Protein AF-A0A7S3RF45-F1 (afdb_monomer)

InterPro domains:
  IPR011990 Tetratricopeptide-like helical domain superfamily [G3DSA:1.25.40.10] (1-111)
  IPR011990 Tetratricopeptide-like helical domain superfamily [SSF48452] (2-95)
  IPR019734 Tetratricopeptide repeat [SM00028] (1-31)
  IPR019734 Tetratricopeptide repeat [SM00028] (32-65)
  IPR019734 Tetratricopeptide repeat [SM00028] (66-99)

Structure (mmCIF, N/CA/C/O backbone):
data_AF-A0A7S3RF45-F1
#
_entry.id   AF-A0A7S3RF45-F1
#
loop_
_atom_site.group_PDB
_atom_site.id
_atom_site.type_symbol
_atom_site.label_atom_id
_atom_site.label_alt_id
_atom_site.label_comp_id
_atom_site.label_asym_id
_atom_site.label_entity_id
_atom_site.label_seq_id
_atom_site.pdbx_PDB_ins_code
_atom_site.Cartn_x
_atom_site.Cartn_y
_atom_site.Cartn_z
_atom_site.occupancy
_atom_site.B_iso_or_equiv
_atom_site.auth_seq_id
_atom_site.auth_comp_id
_atom_site.auth_asym_id
_atom_site.auth_atom_id
_atom_site.pdbx_PDB_model_num
ATOM 1 N N . ALA A 1 1 ? 9.885 -1.985 -15.161 1.00 78.75 1 ALA A N 1
ATOM 2 C CA . ALA A 1 1 ? 8.463 -1.812 -14.779 1.00 78.75 1 ALA A CA 1
ATOM 3 C C . ALA A 1 1 ? 8.289 -0.824 -13.617 1.00 78.75 1 ALA A C 1
ATOM 5 O O . ALA A 1 1 ? 7.647 0.201 -13.808 1.00 78.75 1 ALA A O 1
ATOM 6 N N . ARG A 1 2 ? 8.936 -1.045 -12.461 1.00 84.75 2 ARG A N 1
ATOM 7 C CA . ARG A 1 2 ? 8.870 -0.148 -11.287 1.00 84.75 2 ARG A CA 1
ATOM 8 C C . ARG A 1 2 ? 9.179 1.330 -11.582 1.00 84.75 2 ARG A C 1
ATOM 10 O O . ARG A 1 2 ? 8.375 2.188 -11.243 1.00 84.75 2 ARG A O 1
ATOM 17 N N . ALA A 1 3 ? 10.322 1.629 -12.207 1.00 87.62 3 ALA A N 1
ATOM 18 C CA . ALA A 1 3 ? 10.747 3.012 -12.466 1.00 87.62 3 ALA A CA 1
ATOM 19 C C . ALA A 1 3 ? 9.774 3.773 -13.386 1.00 87.62 3 ALA A C 1
ATOM 21 O O . ALA A 1 3 ? 9.484 4.941 -13.146 1.00 87.62 3 ALA A O 1
ATOM 22 N N . LEU A 1 4 ? 9.213 3.087 -14.390 1.00 88.38 4 LEU A N 1
ATOM 23 C CA . LEU A 1 4 ? 8.164 3.634 -15.256 1.00 88.38 4 LEU A CA 1
ATOM 24 C C . LEU A 1 4 ? 6.892 3.937 -14.459 1.00 88.38 4 LEU A C 1
ATOM 26 O O . LEU A 1 4 ? 6.336 5.021 -14.600 1.00 88.38 4 LEU A O 1
ATOM 30 N N . GLY A 1 5 ? 6.489 3.035 -13.557 1.00 89.75 5 GLY A N 1
ATOM 31 C CA . GLY A 1 5 ? 5.374 3.277 -12.639 1.00 89.75 5 GLY A CA 1
ATOM 32 C C . GLY A 1 5 ? 5.607 4.487 -11.733 1.00 89.75 5 GLY A C 1
ATOM 33 O O . GLY A 1 5 ? 4.699 5.288 -11.532 1.00 89.75 5 GLY A O 1
ATOM 34 N N . SER A 1 6 ? 6.829 4.681 -11.230 1.00 90.56 6 SER A N 1
ATOM 35 C CA . SER A 1 6 ? 7.176 5.861 -10.425 1.00 90.56 6 SER A CA 1
ATOM 36 C C . SER A 1 6 ? 7.177 7.149 -11.243 1.00 90.56 6 SER A C 1
ATOM 38 O O . SER A 1 6 ? 6.662 8.157 -10.769 1.00 90.56 6 SER A O 1
ATOM 40 N N . LYS A 1 7 ? 7.669 7.113 -12.487 1.00 93.12 7 LYS A N 1
ATOM 41 C CA . LYS A 1 7 ? 7.621 8.258 -13.405 1.00 93.12 7 LYS A CA 1
ATOM 42 C C . LYS A 1 7 ? 6.178 8.655 -13.734 1.00 93.12 7 LYS A C 1
ATOM 44 O O . LYS A 1 7 ? 5.835 9.824 -13.599 1.00 93.12 7 LYS A O 1
ATOM 49 N N . ALA A 1 8 ? 5.335 7.686 -14.092 1.00 90.44 8 ALA A N 1
ATOM 50 C CA . ALA A 1 8 ? 3.915 7.910 -14.364 1.00 90.44 8 ALA A CA 1
ATOM 51 C C . ALA A 1 8 ? 3.169 8.428 -13.120 1.00 90.44 8 ALA A C 1
ATOM 53 O O . ALA A 1 8 ? 2.363 9.349 -13.216 1.00 90.44 8 ALA A O 1
ATOM 54 N N . PHE A 1 9 ? 3.496 7.907 -11.931 1.00 90.69 9 PHE A N 1
ATOM 55 C CA . PHE A 1 9 ? 2.914 8.374 -10.671 1.00 90.69 9 PHE A CA 1
ATOM 56 C C . PHE A 1 9 ? 3.256 9.843 -10.388 1.00 90.69 9 PHE A C 1
ATOM 58 O O . PHE A 1 9 ? 2.370 10.616 -10.029 1.00 90.69 9 PHE A O 1
ATOM 65 N N . SER A 1 10 ? 4.516 10.242 -10.585 1.00 90.75 10 SER A N 1
ATOM 66 C CA . SER A 1 10 ? 4.938 11.642 -10.439 1.00 90.75 10 SER A CA 1
ATOM 67 C C . SER A 1 10 ? 4.350 12.555 -11.519 1.00 90.75 10 SER A C 1
ATOM 69 O O . SER A 1 10 ? 4.123 13.730 -11.256 1.00 90.75 10 SER A O 1
ATOM 71 N N . ALA A 1 11 ? 4.062 12.019 -12.708 1.00 91.81 11 ALA A N 1
ATOM 72 C CA . ALA A 1 11 ? 3.392 12.735 -13.793 1.00 91.81 11 ALA A CA 1
ATOM 73 C C . ALA A 1 11 ? 1.866 12.870 -13.597 1.00 91.81 11 ALA A C 1
ATOM 75 O O . ALA A 1 11 ? 1.191 13.437 -14.450 1.00 91.81 11 ALA A O 1
ATOM 76 N N . GLY A 1 12 ? 1.299 12.327 -12.511 1.00 90.88 12 GLY A N 1
ATOM 77 C CA . GLY A 1 12 ? -0.150 12.318 -12.271 1.00 90.88 12 GLY A CA 1
ATOM 78 C C . GLY A 1 12 ? -0.925 11.305 -13.124 1.00 90.88 12 GLY A C 1
ATOM 79 O O . GLY A 1 12 ? -2.146 11.204 -13.015 1.00 90.88 12 GLY A O 1
ATOM 80 N N . GLN A 1 13 ? -0.231 10.506 -13.937 1.00 93.25 13 GLN A N 1
ATOM 81 C CA . GLN A 1 13 ? -0.799 9.440 -14.762 1.00 93.25 13 GLN A CA 1
ATOM 82 C C . GLN A 1 13 ? -1.015 8.185 -13.910 1.00 93.25 13 GLN A C 1
ATOM 84 O O . GLN A 1 13 ? -0.319 7.174 -14.029 1.00 93.25 13 GLN A O 1
ATOM 89 N N . PHE A 1 14 ? -1.968 8.256 -12.980 1.00 91.00 14 PHE A N 1
ATOM 90 C CA . PHE A 1 14 ? -2.158 7.204 -11.980 1.00 91.00 14 PHE A CA 1
ATOM 91 C C . PHE A 1 14 ? -2.639 5.875 -12.581 1.00 91.00 14 PHE A C 1
ATOM 93 O O . PHE A 1 14 ? -2.281 4.815 -12.064 1.00 91.00 14 PHE A O 1
ATOM 100 N N . VAL A 1 15 ? -3.406 5.916 -13.676 1.00 91.44 15 VAL A N 1
ATOM 101 C CA . VAL A 1 15 ? -3.893 4.713 -14.374 1.00 91.44 15 VAL A CA 1
ATOM 102 C C . VAL A 1 15 ? -2.724 3.949 -14.998 1.00 91.44 15 VAL A C 1
ATOM 104 O O . VAL A 1 15 ? -2.550 2.764 -14.711 1.00 91.44 15 VAL A O 1
ATOM 107 N N . ASP A 1 16 ? -1.863 4.638 -15.747 1.00 91.56 16 ASP A N 1
ATOM 108 C CA . ASP A 1 16 ? -0.661 4.042 -16.347 1.00 91.56 16 ASP A CA 1
ATOM 109 C C . ASP A 1 16 ? 0.322 3.562 -15.275 1.00 91.56 16 ASP A C 1
ATOM 111 O O . ASP A 1 16 ? 0.910 2.482 -15.384 1.00 91.56 16 ASP A O 1
ATOM 115 N N . ALA A 1 17 ? 0.445 4.315 -14.176 1.00 92.31 17 ALA A N 1
ATOM 116 C CA . ALA A 1 17 ? 1.233 3.895 -13.025 1.00 92.31 17 ALA A CA 1
ATOM 117 C C . ALA A 1 17 ? 0.733 2.561 -12.450 1.00 92.31 17 ALA A C 1
ATOM 119 O O . ALA A 1 17 ? 1.555 1.693 -12.155 1.00 92.31 17 ALA A O 1
ATOM 120 N N . CYS A 1 18 ? -0.586 2.362 -12.329 1.00 92.69 18 CYS A N 1
ATOM 121 C CA . CYS A 1 18 ? -1.149 1.086 -11.881 1.00 92.69 18 CYS A CA 1
ATOM 122 C C . CYS A 1 18 ? -0.746 -0.058 -12.814 1.00 92.69 18 CYS A C 1
ATOM 124 O O . CYS A 1 18 ? -0.244 -1.065 -12.324 1.00 92.69 18 CYS A O 1
ATOM 126 N N . ILE A 1 19 ? -0.873 0.118 -14.132 1.00 92.50 19 ILE A N 1
ATOM 127 C CA . ILE A 1 19 ? -0.516 -0.911 -15.125 1.00 92.50 19 ILE A CA 1
ATOM 128 C C . ILE A 1 19 ? 0.970 -1.281 -15.007 1.00 92.50 19 ILE A C 1
ATOM 130 O O . ILE A 1 19 ? 1.345 -2.457 -14.970 1.00 92.50 19 ILE A O 1
ATOM 134 N N . HIS A 1 20 ? 1.846 -0.281 -14.903 1.00 93.19 20 HIS A N 1
ATOM 135 C CA . HIS A 1 20 ? 3.280 -0.514 -14.754 1.00 93.19 20 HIS A CA 1
ATOM 136 C C . HIS A 1 20 ? 3.645 -1.186 -13.426 1.00 93.19 20 HIS A C 1
ATOM 138 O O . HIS A 1 20 ? 4.543 -2.033 -13.407 1.00 93.19 20 HIS A O 1
ATOM 144 N N . TYR A 1 21 ? 2.970 -0.835 -12.329 1.00 92.88 21 TYR A N 1
ATOM 145 C CA . TYR A 1 21 ? 3.181 -1.482 -11.037 1.00 92.88 21 TYR A CA 1
ATOM 146 C C . TYR A 1 21 ? 2.598 -2.895 -10.984 1.00 92.88 21 TYR A C 1
ATOM 148 O O . TYR A 1 21 ? 3.239 -3.764 -10.404 1.00 92.88 21 TYR A O 1
ATOM 156 N N . GLU A 1 22 ? 1.460 -3.166 -11.619 1.00 91.94 22 GLU A N 1
ATOM 157 C CA . GLU A 1 22 ? 0.902 -4.520 -11.752 1.00 91.94 22 GLU A CA 1
ATOM 158 C C . GLU A 1 22 ? 1.862 -5.425 -12.516 1.00 91.94 22 GLU A C 1
ATOM 160 O O . GLU A 1 22 ? 2.196 -6.511 -12.044 1.00 91.94 22 GLU A O 1
ATOM 165 N N . ARG A 1 23 ? 2.422 -4.933 -13.628 1.00 93.00 23 ARG A N 1
ATOM 166 C CA . ARG A 1 23 ? 3.476 -5.654 -14.347 1.00 93.00 23 ARG A CA 1
ATOM 167 C C . ARG A 1 23 ? 4.723 -5.859 -13.485 1.00 93.00 23 ARG A C 1
ATOM 169 O O . ARG A 1 23 ? 5.353 -6.902 -13.584 1.00 93.00 23 ARG A O 1
ATOM 176 N N . ALA A 1 24 ? 5.090 -4.894 -12.640 1.00 91.12 24 ALA A N 1
ATOM 177 C CA . ALA A 1 24 ? 6.205 -5.062 -11.705 1.00 91.12 24 ALA A CA 1
ATOM 178 C C . ALA A 1 24 ? 5.914 -6.137 -10.645 1.00 91.12 24 ALA A C 1
ATOM 180 O O . ALA A 1 24 ? 6.789 -6.944 -10.364 1.00 91.12 24 ALA A O 1
ATOM 181 N N . CYS A 1 25 ? 4.692 -6.187 -10.107 1.00 91.44 25 CYS A N 1
ATOM 182 C CA . CYS A 1 25 ? 4.275 -7.221 -9.154 1.00 91.44 25 CYS A CA 1
ATOM 183 C C . CYS A 1 25 ? 4.221 -8.610 -9.806 1.00 91.44 25 CYS A C 1
ATOM 185 O O . CYS A 1 25 ? 4.547 -9.594 -9.158 1.00 91.44 25 CYS A O 1
ATOM 187 N N . ALA A 1 26 ? 3.845 -8.698 -11.086 1.00 90.56 26 ALA A N 1
ATOM 188 C CA . ALA A 1 26 ? 3.847 -9.959 -11.826 1.00 90.56 26 ALA A CA 1
ATOM 189 C C . ALA A 1 26 ? 5.267 -10.485 -12.102 1.00 90.56 26 ALA A C 1
ATOM 191 O O . ALA A 1 26 ? 5.476 -11.692 -12.136 1.00 90.56 26 ALA A O 1
ATOM 192 N N . LEU A 1 27 ? 6.236 -9.586 -12.305 1.00 91.44 27 LEU A N 1
ATOM 193 C CA . LEU A 1 27 ? 7.643 -9.952 -12.500 1.00 91.44 27 LEU A CA 1
ATOM 194 C C . LEU A 1 27 ? 8.340 -10.300 -11.179 1.00 91.44 27 LEU A C 1
ATOM 196 O O . LEU A 1 27 ? 9.168 -11.202 -11.144 1.00 91.44 27 LEU A O 1
ATOM 200 N N . GLU A 1 28 ? 8.015 -9.578 -10.107 1.00 89.88 28 GLU A N 1
ATOM 201 C CA . GLU A 1 28 ? 8.626 -9.731 -8.785 1.00 89.88 28 GLU A CA 1
ATOM 202 C C . GLU A 1 28 ? 7.526 -9.832 -7.709 1.00 89.88 28 GLU A C 1
ATOM 204 O O . GLU A 1 28 ? 7.234 -8.846 -7.019 1.00 89.88 28 GLU A O 1
ATOM 209 N N . PRO A 1 29 ? 6.894 -11.011 -7.550 1.00 87.88 29 PRO A N 1
ATOM 210 C CA . PRO A 1 29 ? 5.767 -11.200 -6.632 1.00 87.88 29 PRO A CA 1
ATOM 211 C C . PRO A 1 29 ? 6.161 -11.161 -5.149 1.00 87.88 29 PRO A C 1
ATOM 213 O O . PRO A 1 29 ? 5.301 -10.997 -4.290 1.00 87.88 29 PRO A O 1
ATOM 216 N N . GLU A 1 30 ? 7.448 -11.264 -4.825 1.00 88.88 30 GLU A N 1
ATOM 217 C CA . GLU A 1 30 ? 7.942 -11.181 -3.443 1.00 88.88 30 GLU A CA 1
ATOM 218 C C . GLU A 1 30 ? 8.305 -9.746 -3.026 1.00 88.88 30 GLU A C 1
ATOM 220 O O . GLU A 1 30 ? 8.494 -9.440 -1.846 1.00 88.88 30 GLU A O 1
ATOM 225 N N . ALA A 1 31 ? 8.367 -8.817 -3.984 1.00 90.94 31 ALA A N 1
ATOM 226 C CA . ALA A 1 31 ? 8.779 -7.446 -3.732 1.00 90.94 31 ALA A CA 1
ATOM 227 C C . ALA A 1 31 ? 7.630 -6.613 -3.137 1.00 90.94 31 ALA A C 1
ATOM 229 O O . ALA A 1 31 ? 6.907 -5.893 -3.834 1.00 90.94 31 ALA A O 1
ATOM 230 N N . HIS A 1 32 ? 7.515 -6.624 -1.805 1.00 90.19 32 HIS A N 1
ATOM 231 C CA . HIS A 1 32 ? 6.512 -5.860 -1.045 1.00 90.19 32 HIS A CA 1
ATOM 232 C C . HIS A 1 32 ? 6.461 -4.357 -1.400 1.00 90.19 32 HIS A C 1
ATOM 234 O O . HIS A 1 32 ? 5.410 -3.716 -1.299 1.00 90.19 32 HIS A O 1
ATOM 240 N N . LEU A 1 33 ? 7.579 -3.769 -1.847 1.00 91.62 33 LEU A N 1
ATOM 241 C CA . LEU A 1 33 ? 7.644 -2.366 -2.264 1.00 91.62 33 LEU A CA 1
ATOM 242 C C . LEU A 1 33 ? 6.761 -2.070 -3.485 1.00 91.62 33 LEU A C 1
ATOM 244 O O . LEU A 1 33 ? 6.214 -0.967 -3.575 1.00 91.62 33 LEU A O 1
ATOM 248 N N . HIS A 1 34 ? 6.620 -3.016 -4.418 1.00 91.62 34 HIS A N 1
ATOM 249 C CA . HIS A 1 34 ? 5.790 -2.825 -5.611 1.00 91.62 34 HIS A CA 1
ATOM 250 C C . HIS A 1 34 ? 4.311 -2.822 -5.242 1.00 91.62 34 HIS A C 1
ATOM 252 O O . HIS A 1 34 ? 3.592 -1.924 -5.670 1.00 91.62 34 HIS A O 1
ATOM 258 N N . PHE A 1 35 ? 3.889 -3.723 -4.351 1.00 93.81 35 PHE A N 1
ATOM 259 C CA . PHE A 1 35 ? 2.528 -3.754 -3.809 1.00 93.81 35 PHE A CA 1
ATOM 260 C C . PHE A 1 35 ? 2.169 -2.474 -3.045 1.00 93.81 35 PHE A C 1
ATOM 262 O O . PHE A 1 35 ? 1.088 -1.919 -3.236 1.00 93.81 35 PHE A O 1
ATOM 269 N N . SER A 1 36 ? 3.096 -1.935 -2.245 1.00 93.81 36 SER A N 1
ATOM 270 C CA . SER A 1 36 ? 2.903 -0.640 -1.572 1.00 93.81 36 SER A CA 1
ATOM 271 C C . SER A 1 36 ? 2.709 0.513 -2.566 1.00 93.81 36 SER A C 1
ATOM 273 O O . SER A 1 36 ? 1.857 1.382 -2.364 1.00 93.81 36 SER A O 1
ATOM 275 N N . ASN A 1 37 ? 3.499 0.546 -3.640 1.00 93.00 37 ASN A N 1
ATOM 276 C CA . ASN A 1 37 ? 3.389 1.589 -4.661 1.00 93.00 37 ASN A CA 1
ATOM 277 C C . ASN A 1 37 ? 2.126 1.423 -5.517 1.00 93.00 37 ASN A C 1
ATOM 279 O O . ASN A 1 37 ? 1.470 2.415 -5.836 1.00 93.00 37 ASN A O 1
ATOM 283 N N . LEU A 1 38 ? 1.741 0.181 -5.813 1.00 94.06 38 LEU A N 1
ATOM 284 C CA . LEU A 1 38 ? 0.491 -0.152 -6.484 1.00 94.06 38 LEU A CA 1
ATOM 285 C C . LEU A 1 38 ? -0.717 0.301 -5.658 1.00 94.06 38 LEU A C 1
ATOM 287 O O . LEU A 1 38 ? -1.612 0.949 -6.195 1.00 94.06 38 LEU A O 1
ATOM 291 N N . ALA A 1 39 ? -0.723 0.035 -4.349 1.00 94.56 39 ALA A N 1
ATOM 292 C CA . ALA A 1 39 ? -1.771 0.509 -3.448 1.00 94.56 39 ALA A CA 1
ATOM 293 C C . ALA A 1 39 ? -1.880 2.043 -3.466 1.00 94.56 39 ALA A C 1
ATOM 295 O O . ALA A 1 39 ? -2.979 2.586 -3.566 1.00 94.56 39 ALA A O 1
ATOM 296 N N . ALA A 1 40 ? -0.748 2.755 -3.448 1.00 93.50 40 ALA A N 1
ATOM 297 C CA . ALA A 1 40 ? -0.730 4.215 -3.543 1.00 93.50 40 ALA A CA 1
ATOM 298 C C . ALA A 1 40 ? -1.300 4.731 -4.877 1.00 93.50 40 ALA A C 1
ATOM 300 O O . ALA A 1 40 ? -2.098 5.669 -4.880 1.00 93.50 40 ALA A O 1
ATOM 301 N N . ALA A 1 41 ? -0.920 4.116 -6.001 1.00 93.69 41 ALA A N 1
ATOM 302 C CA . ALA A 1 41 ? -1.435 4.470 -7.324 1.00 93.69 41 ALA A CA 1
ATOM 303 C C . ALA A 1 41 ? -2.945 4.202 -7.434 1.00 93.69 41 ALA A C 1
ATOM 305 O O . ALA A 1 41 ? -3.696 5.068 -7.884 1.00 93.69 41 ALA A O 1
ATOM 306 N N . ARG A 1 42 ? -3.411 3.052 -6.932 1.00 93.88 42 ARG A N 1
ATOM 307 C CA . ARG A 1 42 ? -4.832 2.675 -6.919 1.00 93.88 42 ARG A CA 1
ATOM 308 C C . ARG A 1 42 ? -5.673 3.604 -6.044 1.00 93.88 42 ARG A C 1
ATOM 310 O O . ARG A 1 42 ? -6.772 3.970 -6.457 1.00 93.88 42 ARG A O 1
ATOM 317 N N . LEU A 1 43 ? -5.145 4.055 -4.901 1.00 92.88 43 LEU A N 1
ATOM 318 C CA . LEU A 1 43 ? -5.795 5.076 -4.068 1.00 92.88 43 LEU A CA 1
ATOM 319 C C . LEU A 1 43 ? -5.998 6.385 -4.831 1.00 92.88 43 LEU A C 1
ATOM 321 O O . LEU A 1 43 ? -7.082 6.958 -4.784 1.00 92.88 43 LEU A O 1
ATOM 325 N N . LYS A 1 44 ? -4.980 6.834 -5.574 1.00 92.00 44 LYS A N 1
ATOM 326 C CA . LYS A 1 44 ? -5.075 8.042 -6.407 1.00 92.00 44 LYS A CA 1
ATOM 327 C C . LYS A 1 44 ? -6.025 7.874 -7.596 1.00 92.00 44 LYS A C 1
ATOM 329 O O . LYS A 1 44 ? -6.663 8.842 -7.986 1.00 92.00 44 LYS A O 1
ATOM 334 N N . CYS A 1 45 ? -6.183 6.655 -8.109 1.00 89.62 45 CYS A N 1
ATOM 335 C CA . CYS A 1 45 ? -7.185 6.323 -9.127 1.00 89.62 45 CYS A CA 1
ATOM 336 C C . CYS A 1 45 ? -8.617 6.182 -8.580 1.00 89.62 45 CYS A C 1
ATOM 338 O O . CYS A 1 45 ? -9.523 5.895 -9.357 1.00 89.62 45 CYS A O 1
ATOM 340 N N . GLY A 1 46 ? -8.833 6.260 -7.260 1.00 88.81 46 GLY A N 1
ATOM 341 C CA . GLY A 1 46 ? -10.134 5.969 -6.643 1.00 88.81 46 GLY A CA 1
ATOM 342 C C . GLY A 1 46 ? -10.512 4.480 -6.626 1.00 88.81 46 GLY A C 1
ATOM 343 O O . GLY A 1 46 ? -11.625 4.124 -6.247 1.00 88.81 46 GLY A O 1
ATOM 344 N N . ARG A 1 47 ? -9.596 3.573 -6.990 1.00 91.94 47 ARG A N 1
ATOM 345 C CA . ARG A 1 47 ? -9.813 2.118 -6.935 1.00 91.94 47 ARG A CA 1
ATOM 346 C C . ARG A 1 47 ? -9.530 1.599 -5.529 1.00 91.94 47 ARG A C 1
ATOM 348 O O . ARG A 1 47 ? -8.493 0.992 -5.269 1.00 91.94 47 ARG A O 1
ATOM 355 N N . LEU A 1 48 ? -10.466 1.844 -4.617 1.00 91.81 48 LEU A N 1
ATOM 356 C CA . LEU A 1 48 ? -10.263 1.631 -3.182 1.00 91.81 48 LEU A CA 1
ATOM 357 C C . LEU A 1 48 ? -10.176 0.151 -2.775 1.00 91.81 48 LEU A C 1
ATOM 359 O O . LEU A 1 48 ? -9.255 -0.226 -2.054 1.00 91.81 48 LEU A O 1
ATOM 363 N N . ARG A 1 49 ? -11.080 -0.708 -3.272 1.00 92.19 49 ARG A N 1
ATOM 364 C CA . ARG A 1 49 ? -11.052 -2.154 -2.965 1.00 92.19 49 ARG A CA 1
ATOM 365 C C . ARG A 1 49 ? -9.761 -2.827 -3.461 1.00 92.19 49 ARG A C 1
ATOM 367 O O . ARG A 1 49 ? -9.069 -3.420 -2.636 1.00 92.19 49 ARG A O 1
ATOM 374 N N . PRO A 1 50 ? -9.338 -2.649 -4.731 1.00 92.44 50 PRO A N 1
ATOM 375 C CA . PRO A 1 50 ? -8.065 -3.204 -5.190 1.00 92.44 50 PRO A CA 1
ATOM 376 C C . PRO A 1 50 ? -6.846 -2.592 -4.483 1.00 92.44 50 PRO A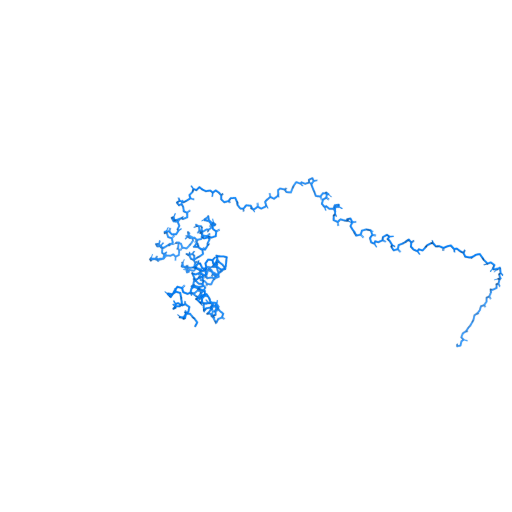 C 1
ATOM 378 O O . PRO A 1 50 ? -5.798 -3.232 -4.385 1.00 92.44 50 PRO A O 1
ATOM 381 N N . ALA A 1 51 ? -6.931 -1.342 -4.012 1.00 93.06 51 ALA A N 1
ATOM 382 C CA . ALA A 1 51 ? -5.856 -0.746 -3.219 1.00 93.06 51 ALA A CA 1
ATOM 383 C C . ALA A 1 51 ? -5.695 -1.445 -1.864 1.00 93.06 51 ALA A C 1
ATOM 385 O O . ALA A 1 51 ? -4.566 -1.693 -1.439 1.00 93.06 51 ALA A O 1
ATOM 386 N N . LEU A 1 52 ? -6.811 -1.788 -1.212 1.00 94.38 52 LEU A N 1
ATOM 387 C CA . LEU A 1 52 ? -6.808 -2.519 0.052 1.00 94.38 52 LEU A CA 1
ATOM 388 C C . LEU A 1 52 ? -6.175 -3.906 -0.103 1.00 94.38 52 LEU A C 1
ATOM 390 O O . LEU A 1 52 ? -5.347 -4.290 0.718 1.00 94.38 52 LEU A O 1
ATOM 394 N N . GLU A 1 53 ? -6.520 -4.634 -1.165 1.00 94.12 53 GLU A N 1
ATOM 395 C CA . GLU A 1 53 ? -5.932 -5.946 -1.469 1.00 94.12 53 GLU A CA 1
ATOM 396 C C . GLU A 1 53 ? -4.414 -5.855 -1.657 1.00 94.12 53 GLU A C 1
ATOM 398 O O . GLU A 1 53 ? -3.666 -6.582 -1.006 1.00 94.12 53 GLU A O 1
ATOM 403 N N . ALA A 1 54 ? -3.941 -4.896 -2.461 1.00 93.12 54 AL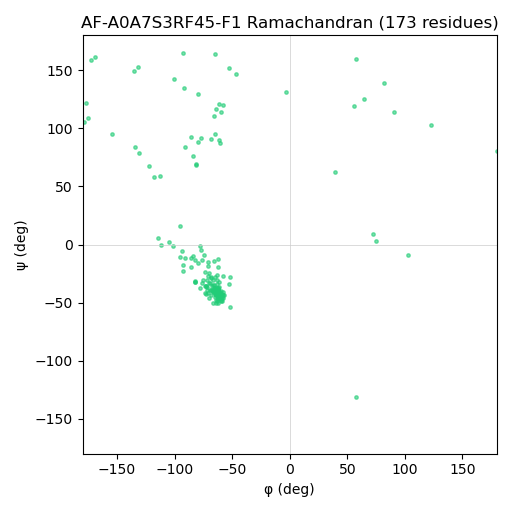A A N 1
ATOM 404 C CA . ALA A 1 54 ? -2.507 -4.682 -2.664 1.00 93.12 54 ALA A CA 1
ATOM 405 C C . ALA A 1 54 ? -1.784 -4.295 -1.359 1.00 93.12 54 ALA A C 1
ATOM 407 O O . ALA A 1 54 ? -0.667 -4.743 -1.104 1.00 93.12 54 ALA A O 1
ATOM 408 N N . ALA A 1 55 ? -2.414 -3.487 -0.502 1.00 93.81 55 ALA A N 1
ATOM 409 C CA . ALA A 1 55 ? -1.837 -3.120 0.787 1.00 93.81 55 ALA A CA 1
ATOM 410 C C . ALA A 1 55 ? -1.778 -4.307 1.766 1.00 93.81 55 ALA A C 1
ATOM 412 O O . ALA A 1 55 ? -0.780 -4.463 2.471 1.00 93.81 55 ALA A O 1
ATOM 413 N N . ARG A 1 56 ? -2.804 -5.168 1.785 1.00 93.62 56 ARG A N 1
ATOM 414 C CA . ARG A 1 56 ? -2.810 -6.406 2.583 1.00 93.62 56 ARG A CA 1
ATOM 415 C C . ARG A 1 56 ? -1.721 -7.368 2.129 1.00 93.62 56 ARG A C 1
ATOM 417 O O . ARG A 1 56 ? -1.015 -7.913 2.972 1.00 93.62 56 ARG A O 1
ATOM 424 N N . GLU A 1 57 ? -1.531 -7.503 0.823 1.00 92.88 57 GLU A N 1
ATOM 425 C CA . GLU A 1 57 ? -0.468 -8.343 0.275 1.00 92.88 57 GLU A CA 1
ATOM 426 C C . GLU A 1 57 ? 0.921 -7.810 0.644 1.00 92.88 57 GLU A C 1
ATOM 428 O O . GLU A 1 57 ? 1.791 -8.560 1.079 1.00 92.88 57 GLU A O 1
ATOM 433 N N . CYS A 1 58 ? 1.102 -6.486 0.611 1.00 93.62 58 CYS A N 1
ATOM 434 C CA . CYS A 1 58 ? 2.319 -5.845 1.107 1.00 93.62 58 CYS A CA 1
ATOM 435 C C . CYS A 1 58 ? 2.597 -6.178 2.587 1.00 93.62 58 CYS A C 1
ATOM 437 O O . CYS A 1 58 ? 3.734 -6.490 2.940 1.00 93.62 58 CYS A O 1
ATOM 439 N N . MET A 1 59 ? 1.570 -6.145 3.444 1.00 92.81 59 MET A N 1
ATOM 440 C CA . MET A 1 59 ? 1.695 -6.509 4.863 1.00 92.81 59 MET A CA 1
ATOM 441 C C . MET A 1 59 ? 1.996 -7.999 5.064 1.00 92.81 59 MET A C 1
ATOM 443 O O . MET A 1 59 ? 2.747 -8.341 5.974 1.00 92.81 59 MET A O 1
ATOM 447 N N . ARG A 1 60 ? 1.431 -8.875 4.222 1.00 92.50 60 ARG A N 1
ATOM 448 C CA . ARG A 1 60 ? 1.686 -10.322 4.252 1.00 92.50 60 ARG A CA 1
ATOM 449 C C . ARG A 1 60 ? 3.142 -10.634 3.913 1.00 92.50 60 ARG A C 1
ATOM 451 O O . ARG A 1 60 ? 3.769 -11.431 4.602 1.00 92.50 60 ARG A O 1
ATOM 458 N N . LEU A 1 61 ? 3.669 -9.986 2.875 1.00 92.75 61 LEU A N 1
ATOM 459 C CA . LEU A 1 61 ? 5.049 -10.159 2.419 1.00 92.75 61 LEU A CA 1
ATOM 460 C C . LEU A 1 61 ? 6.063 -9.528 3.382 1.00 92.75 61 LEU A C 1
ATOM 462 O O . LEU A 1 61 ? 7.119 -10.103 3.629 1.00 92.75 61 LEU A O 1
ATOM 466 N N . ALA A 1 62 ? 5.753 -8.355 3.941 1.00 91.44 62 ALA A N 1
ATOM 467 C CA . ALA A 1 62 ? 6.644 -7.649 4.856 1.00 91.44 62 ALA A CA 1
ATOM 468 C C . ALA A 1 62 ? 5.905 -7.124 6.102 1.00 91.44 62 ALA A C 1
ATOM 470 O O . ALA A 1 62 ? 5.590 -5.932 6.190 1.00 91.44 62 ALA A O 1
ATOM 471 N N . PRO A 1 63 ? 5.718 -7.964 7.138 1.00 89.81 63 PRO A N 1
ATOM 472 C CA . PRO A 1 63 ? 5.021 -7.583 8.372 1.00 89.81 63 PRO A CA 1
ATOM 473 C C . PRO A 1 63 ? 5.733 -6.508 9.205 1.00 89.81 63 PRO A C 1
ATOM 475 O O . PRO A 1 63 ? 5.150 -5.947 10.127 1.00 89.81 63 PRO A O 1
ATOM 478 N N . ARG A 1 64 ? 7.010 -6.220 8.926 1.00 89.19 64 ARG A N 1
ATOM 479 C CA . ARG A 1 64 ? 7.775 -5.141 9.583 1.00 89.19 64 ARG A CA 1
ATOM 480 C C . ARG A 1 64 ? 7.725 -3.826 8.800 1.00 89.19 64 ARG A C 1
ATOM 482 O O . ARG A 1 64 ? 8.227 -2.810 9.263 1.00 89.19 64 ARG A O 1
ATOM 489 N N . PHE A 1 65 ? 7.123 -3.820 7.611 1.00 90.75 65 PHE A N 1
ATOM 490 C CA . PHE A 1 65 ? 7.111 -2.654 6.741 1.00 90.75 65 PHE A CA 1
ATOM 491 C C . PHE A 1 65 ? 5.959 -1.706 7.092 1.00 90.75 65 PHE A C 1
ATOM 493 O O . PHE A 1 65 ? 4.853 -1.809 6.560 1.00 90.75 65 PHE A O 1
ATOM 500 N N . ALA A 1 66 ? 6.234 -0.725 7.953 1.00 90.75 66 ALA A N 1
ATOM 501 C CA . ALA A 1 66 ? 5.253 0.257 8.428 1.00 90.75 66 ALA A CA 1
ATOM 502 C C . ALA A 1 66 ? 4.483 0.992 7.313 1.00 90.75 66 ALA A C 1
ATOM 504 O O . ALA A 1 66 ? 3.294 1.280 7.451 1.00 90.75 66 ALA A O 1
ATOM 505 N N . LYS A 1 67 ? 5.121 1.258 6.164 1.00 90.19 67 LYS A N 1
ATOM 506 C CA . LYS A 1 67 ? 4.448 1.904 5.024 1.00 90.19 67 LYS A CA 1
ATOM 507 C C . LYS A 1 67 ? 3.306 1.049 4.460 1.00 90.19 67 LYS A C 1
ATOM 509 O O . LYS A 1 67 ? 2.334 1.626 3.983 1.00 90.19 67 LYS A O 1
ATOM 514 N N . GLY A 1 68 ? 3.378 -0.282 4.541 1.00 92.75 68 GLY A N 1
ATOM 515 C CA . GLY A 1 68 ? 2.282 -1.173 4.141 1.00 92.75 68 GLY A CA 1
ATOM 516 C C . GLY A 1 68 ? 1.027 -0.947 4.989 1.00 92.75 68 GLY A C 1
ATOM 517 O O . GLY A 1 68 ? -0.057 -0.735 4.446 1.00 92.75 68 GLY A O 1
ATOM 518 N N . TYR A 1 69 ? 1.202 -0.855 6.312 1.00 93.88 69 TYR A N 1
ATOM 519 C CA . TYR A 1 69 ? 0.131 -0.517 7.257 1.00 93.88 69 TYR A CA 1
ATOM 520 C C . TYR A 1 69 ? -0.457 0.871 6.986 1.00 93.88 69 TYR A C 1
ATOM 522 O O . TYR A 1 69 ? -1.676 1.027 6.966 1.00 93.88 69 TYR A O 1
ATOM 530 N N . LEU A 1 70 ? 0.391 1.864 6.687 1.00 93.69 70 LEU A N 1
ATOM 531 C CA . LEU A 1 70 ? -0.066 3.199 6.290 1.00 93.69 70 LEU A CA 1
ATOM 532 C C . LEU A 1 70 ? -0.947 3.151 5.031 1.00 93.69 70 LEU A C 1
ATOM 534 O O . LEU A 1 70 ? -2.010 3.770 5.009 1.00 93.69 70 LEU A O 1
ATOM 538 N N . ARG A 1 71 ? -0.540 2.414 3.986 1.00 93.88 71 ARG A N 1
ATOM 539 C CA . ARG A 1 71 ? -1.344 2.270 2.755 1.00 93.88 71 ARG A CA 1
ATOM 540 C C . ARG A 1 71 ? -2.673 1.570 3.017 1.00 93.88 71 ARG A C 1
ATOM 542 O O . ARG A 1 71 ? -3.689 1.994 2.473 1.00 93.88 71 ARG A O 1
ATOM 549 N N . CYS A 1 72 ? -2.671 0.547 3.868 1.00 93.88 72 CYS A N 1
ATOM 550 C CA . CYS A 1 72 ? -3.877 -0.177 4.256 1.00 93.88 72 CYS A CA 1
ATOM 551 C C . CYS A 1 72 ? -4.849 0.734 5.023 1.00 93.88 72 CYS A C 1
ATOM 553 O O . CYS A 1 72 ? -6.013 0.846 4.645 1.00 93.88 72 CYS A O 1
ATOM 555 N N . GLY A 1 73 ? -4.354 1.483 6.014 1.00 93.38 73 GLY A N 1
ATOM 556 C CA . GLY A 1 73 ? -5.150 2.469 6.749 1.00 93.38 73 GLY A CA 1
ATOM 557 C C . GLY A 1 73 ? -5.707 3.579 5.854 1.00 93.38 73 GLY A C 1
ATOM 558 O O . GLY A 1 73 ? -6.875 3.937 5.968 1.00 93.38 73 GLY A O 1
ATOM 559 N N . GLN A 1 74 ? -4.918 4.077 4.895 1.00 93.19 74 GLN A N 1
ATOM 560 C CA . GLN A 1 74 ? -5.392 5.048 3.900 1.00 93.19 74 GLN A CA 1
ATOM 561 C C . GLN A 1 74 ? -6.511 4.477 3.015 1.00 93.19 74 GLN A C 1
ATOM 563 O O . GLN A 1 74 ? -7.478 5.186 2.733 1.00 93.19 74 GLN A O 1
ATOM 568 N N . ALA A 1 75 ? -6.406 3.210 2.604 1.00 93.44 75 ALA A N 1
ATOM 569 C CA . ALA A 1 75 ? -7.434 2.540 1.811 1.00 93.44 75 ALA A CA 1
ATOM 570 C C . ALA A 1 75 ? -8.725 2.292 2.599 1.00 93.44 75 ALA A C 1
ATOM 572 O O . ALA A 1 75 ? -9.804 2.585 2.089 1.00 93.44 75 ALA A O 1
ATOM 573 N N . LEU A 1 76 ? -8.624 1.835 3.850 1.00 91.81 76 LEU A N 1
ATOM 574 C CA . LEU A 1 76 ? -9.774 1.646 4.742 1.00 91.81 76 LEU A CA 1
ATOM 575 C C . LEU A 1 76 ? -10.467 2.975 5.061 1.00 91.81 76 LEU A C 1
ATOM 577 O O . LEU A 1 76 ? -11.686 3.082 4.938 1.00 91.81 76 LEU A O 1
ATOM 581 N N . LYS A 1 77 ? -9.693 4.030 5.349 1.00 90.31 77 LYS A N 1
ATOM 582 C CA . LYS A 1 77 ? -10.229 5.383 5.555 1.00 90.31 77 LYS A CA 1
ATOM 583 C C . LYS A 1 77 ? -11.010 5.874 4.335 1.00 90.31 77 LYS A C 1
ATOM 585 O O . LYS A 1 77 ? -12.063 6.484 4.494 1.00 90.31 77 LYS A O 1
ATOM 590 N N . ALA A 1 78 ? -10.504 5.608 3.130 1.00 89.56 78 ALA A N 1
ATOM 591 C CA . ALA A 1 78 ? -11.182 5.973 1.891 1.00 89.56 78 ALA A CA 1
ATOM 592 C C . ALA A 1 78 ? -12.443 5.128 1.634 1.00 89.56 78 ALA A C 1
ATOM 594 O O . ALA A 1 78 ? -13.408 5.649 1.082 1.00 89.56 78 ALA A O 1
ATOM 595 N N . LEU A 1 79 ? -12.455 3.854 2.047 1.00 89.75 79 LEU A N 1
ATOM 596 C CA . LEU A 1 79 ? -13.636 2.978 1.987 1.00 89.75 79 LEU A CA 1
ATOM 597 C C . LEU A 1 79 ? -14.720 3.357 3.008 1.00 89.75 79 LEU A C 1
ATOM 599 O O . LEU A 1 79 ? -15.872 2.980 2.824 1.00 89.75 79 LEU A O 1
ATOM 603 N N . GLY A 1 80 ? -14.365 4.121 4.043 1.00 88.00 80 GLY A N 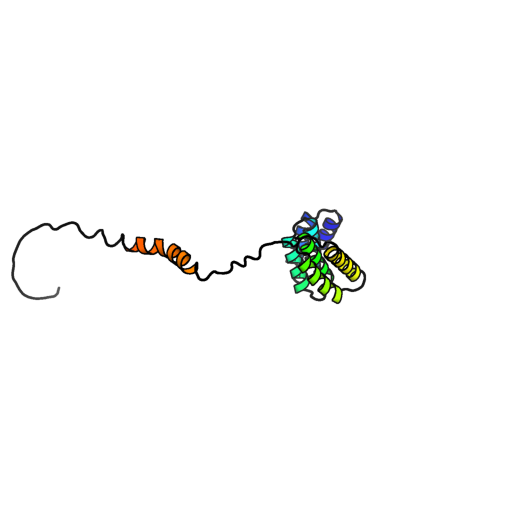1
ATOM 604 C CA . GLY A 1 80 ? -15.269 4.552 5.112 1.00 88.00 80 GLY A CA 1
ATOM 605 C C . GLY A 1 80 ? -15.108 3.767 6.416 1.00 88.00 80 GLY A C 1
ATOM 606 O O . GLY A 1 80 ? -15.612 4.212 7.445 1.00 88.00 80 GLY A O 1
ATOM 607 N N . ASP A 1 81 ? -14.335 2.680 6.403 1.00 88.44 81 ASP A N 1
ATOM 608 C CA . ASP A 1 81 ? -14.082 1.809 7.554 1.00 88.44 81 ASP A CA 1
ATOM 609 C C . ASP A 1 81 ? -12.994 2.401 8.465 1.00 88.44 81 ASP A C 1
ATOM 611 O O . ASP A 1 81 ? -11.860 1.916 8.536 1.00 88.44 81 ASP A O 1
ATOM 615 N N . ARG A 1 82 ? -13.322 3.505 9.147 1.00 87.44 82 ARG A N 1
ATOM 616 C CA . ARG A 1 82 ? -12.373 4.243 10.001 1.00 87.44 82 ARG A CA 1
ATOM 617 C C . ARG A 1 82 ? -11.907 3.451 11.220 1.00 87.44 82 ARG A C 1
ATOM 619 O O . ARG A 1 82 ? -10.741 3.575 11.581 1.00 87.44 82 ARG A O 1
ATOM 626 N N . ASP A 1 83 ? -12.767 2.624 11.808 1.00 87.44 83 ASP A N 1
ATOM 627 C CA . ASP A 1 83 ? -12.408 1.801 12.970 1.00 87.44 83 ASP A CA 1
ATOM 628 C C . ASP A 1 83 ? -11.323 0.783 12.600 1.00 87.44 83 ASP A C 1
ATOM 630 O O . ASP A 1 83 ? -10.243 0.756 13.192 1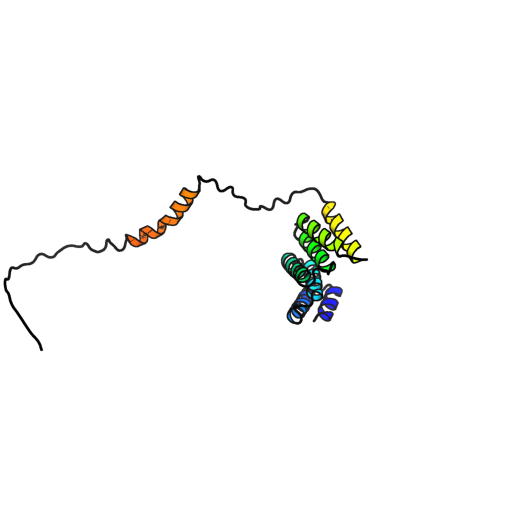.00 87.44 83 ASP A O 1
ATOM 634 N N . ALA A 1 84 ? -11.548 0.036 11.514 1.00 89.38 84 ALA A N 1
ATOM 635 C CA . ALA A 1 84 ? -10.559 -0.896 10.981 1.00 89.38 84 ALA A CA 1
ATOM 636 C C . ALA A 1 84 ? -9.275 -0.174 10.534 1.00 89.38 84 ALA A C 1
ATOM 638 O O . ALA A 1 84 ? -8.171 -0.689 10.728 1.00 89.38 84 ALA A O 1
ATOM 639 N N . ALA A 1 85 ? -9.394 1.028 9.953 1.00 91.00 85 ALA A N 1
ATOM 640 C CA . ALA A 1 85 ? -8.235 1.846 9.605 1.00 91.00 85 ALA A CA 1
ATOM 641 C C . ALA A 1 85 ? -7.405 2.198 10.847 1.00 91.00 85 ALA A C 1
ATOM 643 O O . ALA A 1 85 ? -6.181 2.063 10.815 1.00 91.00 85 ALA A O 1
ATOM 644 N N . ALA A 1 86 ? -8.054 2.610 11.939 1.00 90.69 86 ALA A N 1
ATOM 645 C CA . ALA A 1 86 ? -7.390 2.975 13.183 1.00 90.69 86 ALA A CA 1
ATOM 646 C C . ALA A 1 86 ? -6.629 1.788 13.789 1.00 90.69 86 ALA A C 1
ATOM 648 O O . ALA A 1 86 ? -5.478 1.949 14.196 1.00 90.69 86 ALA A O 1
ATOM 649 N N . ASP A 1 87 ? -7.216 0.593 13.792 1.00 90.44 87 ASP A N 1
ATOM 650 C CA . ASP A 1 87 ? -6.562 -0.603 14.334 1.00 90.44 87 ASP A CA 1
ATOM 651 C C . ASP A 1 87 ? -5.320 -1.004 13.533 1.00 90.44 87 ASP A C 1
ATOM 653 O O . ASP A 1 87 ? -4.263 -1.286 14.108 1.00 90.44 87 ASP A O 1
ATOM 657 N N . VAL A 1 88 ? -5.400 -0.956 12.201 1.00 92.12 88 VAL A N 1
ATOM 658 C CA . VAL A 1 88 ? -4.252 -1.244 11.328 1.00 92.12 88 VAL A CA 1
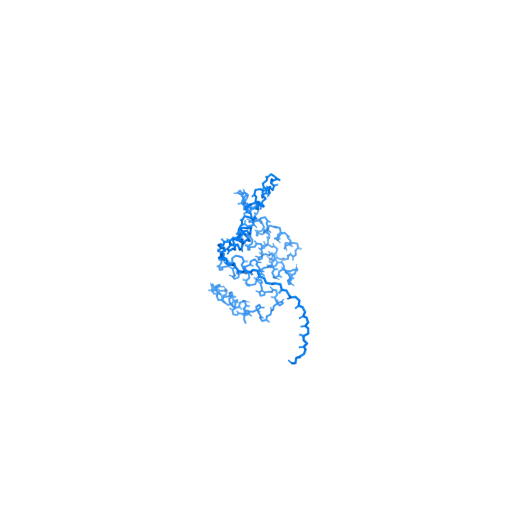ATOM 659 C C . VAL A 1 88 ? -3.163 -0.177 11.473 1.00 92.12 88 VAL A C 1
ATOM 661 O O . VAL A 1 88 ? -1.976 -0.507 11.525 1.00 92.12 88 VAL A O 1
ATOM 664 N N . LEU A 1 89 ? -3.539 1.100 11.579 1.00 91.00 89 LEU A N 1
ATOM 665 C CA . LEU A 1 89 ? -2.589 2.196 11.777 1.00 91.00 89 LEU A CA 1
ATOM 666 C C . LEU A 1 89 ? -1.891 2.100 13.139 1.00 91.00 89 LEU A C 1
ATOM 668 O O . LEU A 1 89 ? -0.677 2.276 13.185 1.00 91.00 89 LEU A O 1
ATOM 672 N N . LYS A 1 90 ? -2.594 1.732 14.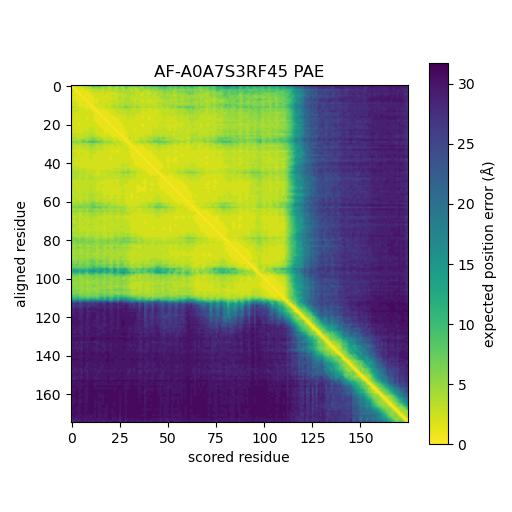219 1.00 90.88 90 LYS A N 1
ATOM 673 C CA . LYS A 1 90 ? -1.980 1.468 15.538 1.00 90.88 90 LYS A CA 1
ATOM 674 C C . LYS A 1 90 ? -0.930 0.356 15.460 1.00 90.88 90 LYS A C 1
ATOM 676 O O . LYS A 1 90 ? 0.167 0.511 15.993 1.00 90.88 90 LYS A O 1
ATOM 681 N N . GLN A 1 91 ? -1.224 -0.738 14.751 1.00 90.50 91 GLN A N 1
ATOM 682 C CA . GLN A 1 91 ? -0.251 -1.818 14.531 1.00 90.50 91 GLN A CA 1
ATOM 683 C C . GLN A 1 91 ? 0.958 -1.358 13.708 1.00 90.50 91 GLN A C 1
ATOM 685 O O . GLN A 1 91 ? 2.090 -1.764 13.988 1.00 90.50 91 GLN A O 1
ATOM 690 N N . GLY A 1 92 ? 0.721 -0.514 12.702 1.00 89.75 92 GLY A N 1
ATOM 691 C CA . GLY A 1 92 ? 1.772 0.107 11.904 1.00 89.75 92 GLY A CA 1
ATOM 692 C C . GLY A 1 92 ? 2.649 1.049 12.722 1.00 89.75 92 GLY A C 1
ATOM 693 O O . GLY A 1 92 ? 3.861 1.040 12.538 1.00 89.75 92 GLY A O 1
ATOM 694 N N . LEU A 1 93 ? 2.061 1.806 13.651 1.00 90.19 93 LEU A N 1
ATOM 695 C CA . LEU A 1 93 ? 2.752 2.779 14.499 1.00 90.19 93 LEU A CA 1
ATOM 696 C C . LEU A 1 93 ? 3.796 2.109 15.399 1.00 90.19 93 LEU A C 1
ATOM 698 O O . LEU A 1 93 ? 4.912 2.600 15.503 1.00 90.19 93 LEU A O 1
ATOM 702 N N . GLN A 1 94 ? 3.471 0.939 15.957 1.00 88.56 94 GLN A N 1
ATOM 703 C CA . GLN A 1 94 ? 4.408 0.126 16.750 1.00 88.56 94 GLN A CA 1
ATOM 704 C C . GLN A 1 94 ? 5.629 -0.359 15.951 1.00 88.56 94 GLN A C 1
ATOM 706 O O . GLN A 1 94 ? 6.622 -0.781 16.534 1.00 88.56 94 GLN A O 1
ATOM 711 N N . ARG A 1 95 ? 5.541 -0.353 14.617 1.00 86.00 95 ARG A N 1
ATOM 712 C CA . ARG A 1 95 ? 6.577 -0.832 13.688 1.00 86.00 95 ARG A CA 1
ATOM 713 C C . ARG A 1 95 ? 7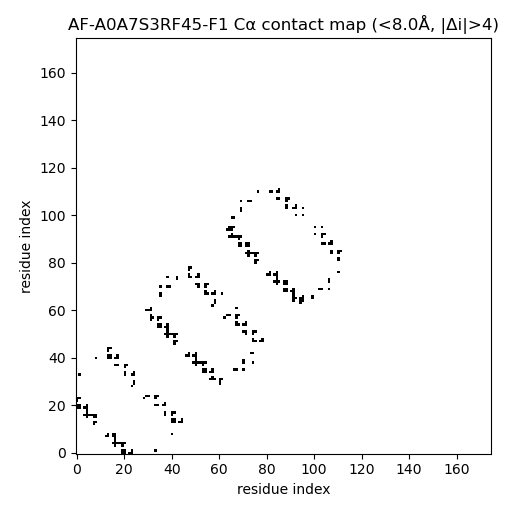.214 0.307 12.891 1.00 86.00 95 ARG A C 1
ATOM 715 O O . ARG A 1 95 ? 8.028 0.049 12.007 1.00 86.00 95 ARG A O 1
ATOM 722 N N . ALA A 1 96 ? 6.774 1.542 13.118 1.00 85.50 96 ALA A N 1
ATOM 723 C CA . ALA A 1 96 ? 7.159 2.702 12.336 1.00 85.50 96 ALA A CA 1
ATOM 724 C C . ALA A 1 96 ? 8.230 3.513 13.048 1.00 85.50 96 ALA A C 1
ATOM 726 O O . ALA A 1 96 ? 8.164 3.733 14.251 1.00 85.50 96 ALA A O 1
ATOM 727 N N . GLU A 1 97 ? 9.159 4.043 12.261 1.00 83.81 97 GLU A N 1
ATOM 728 C CA . GLU A 1 97 ? 10.230 4.908 12.737 1.00 83.81 97 GLU A CA 1
ATOM 729 C C . GLU A 1 97 ? 10.322 6.162 11.847 1.00 83.81 97 GLU A C 1
ATOM 731 O O . GLU A 1 97 ? 9.925 6.156 10.670 1.00 83.81 97 GLU A O 1
ATOM 736 N N . GLY A 1 98 ? 10.812 7.266 12.417 1.00 88.31 98 GLY A N 1
ATOM 737 C CA . GLY A 1 98 ? 11.070 8.525 11.710 1.00 88.31 98 GLY A CA 1
ATOM 738 C C . GLY A 1 98 ? 9.842 9.126 11.011 1.00 88.31 98 GLY A C 1
ATOM 739 O O . GLY A 1 98 ? 8.762 9.250 11.586 1.00 88.31 98 GLY A O 1
ATOM 740 N N . ALA A 1 99 ? 9.994 9.497 9.736 1.00 86.12 99 ALA A N 1
ATOM 741 C CA . ALA A 1 99 ? 8.940 10.160 8.958 1.00 86.12 99 ALA A CA 1
ATOM 742 C C . ALA A 1 99 ? 7.678 9.295 8.759 1.00 86.12 99 ALA A C 1
ATOM 744 O O . ALA A 1 99 ? 6.577 9.820 8.585 1.00 86.12 99 ALA A O 1
ATOM 745 N N . VAL A 1 100 ? 7.809 7.963 8.787 1.00 86.88 100 VAL A N 1
ATOM 746 C CA . VAL A 1 100 ? 6.657 7.060 8.626 1.00 86.88 100 VAL A CA 1
ATOM 747 C C . VAL A 1 100 ? 5.792 7.059 9.884 1.00 86.88 100 VAL A C 1
ATOM 749 O O . VAL A 1 100 ? 4.569 7.014 9.767 1.00 86.88 100 VAL A O 1
ATOM 752 N N . TYR A 1 101 ? 6.407 7.174 11.065 1.00 88.94 101 TYR A N 1
ATOM 753 C CA . TYR A 1 101 ? 5.687 7.304 12.331 1.00 88.94 101 TYR A CA 1
ATOM 754 C C . TYR A 1 101 ? 4.787 8.542 12.319 1.00 88.94 101 TYR A C 1
ATOM 756 O O . TYR A 1 101 ? 3.591 8.432 12.577 1.00 88.94 101 TYR A O 1
ATOM 764 N N . GLN A 1 102 ? 5.327 9.698 11.915 1.00 89.69 102 GLN A N 1
ATOM 765 C CA . GLN A 1 102 ? 4.553 10.940 11.809 1.00 89.69 102 GLN A CA 1
ATOM 766 C C . GLN A 1 102 ? 3.383 10.809 10.824 1.00 89.69 102 GLN A C 1
ATOM 768 O O . GLN A 1 102 ? 2.263 11.206 11.133 1.00 89.69 102 GLN A O 1
ATOM 773 N N . ALA A 1 103 ? 3.611 10.189 9.661 1.00 89.75 103 ALA A N 1
ATOM 774 C CA . ALA A 1 103 ? 2.559 9.982 8.668 1.00 89.75 103 ALA A CA 1
ATOM 775 C C . ALA A 1 103 ? 1.430 9.056 9.168 1.00 89.75 103 ALA A C 1
ATOM 777 O O . ALA A 1 103 ? 0.262 9.285 8.849 1.00 89.75 103 ALA A O 1
ATOM 778 N N . ILE A 1 104 ? 1.762 8.016 9.942 1.00 89.50 104 ILE A N 1
ATOM 779 C CA . ILE A 1 104 ? 0.775 7.106 10.546 1.00 89.50 104 ILE A CA 1
ATOM 780 C C . ILE A 1 104 ? 0.037 7.792 11.694 1.00 89.50 104 ILE A C 1
ATOM 782 O O . ILE A 1 104 ? -1.183 7.668 11.769 1.00 89.50 104 ILE A O 1
ATOM 786 N N . ALA A 1 105 ? 0.742 8.540 12.544 1.00 89.94 105 ALA A N 1
ATOM 787 C CA . ALA A 1 105 ? 0.141 9.300 13.636 1.00 89.94 105 ALA A CA 1
ATOM 788 C C . ALA A 1 105 ? -0.878 10.323 13.111 1.00 89.94 105 ALA A C 1
ATOM 790 O O . ALA A 1 105 ? -2.004 10.362 13.603 1.00 89.94 105 ALA A O 1
ATOM 791 N N . GLN A 1 106 ? -0.536 11.061 12.049 1.00 89.56 106 GLN A N 1
ATOM 792 C CA . GLN A 1 106 ? -1.474 11.974 11.393 1.00 89.56 106 GLN A CA 1
ATOM 793 C C . GLN A 1 106 ? -2.678 11.223 10.813 1.00 89.56 106 GLN A C 1
ATOM 795 O O . GLN A 1 106 ? -3.822 11.606 11.030 1.00 89.56 106 GLN A O 1
ATOM 800 N N . ALA A 1 107 ? -2.440 10.114 10.106 1.00 88.31 107 ALA A N 1
ATOM 801 C CA . ALA A 1 107 ? -3.527 9.320 9.543 1.00 88.31 107 ALA A CA 1
ATOM 802 C C . ALA A 1 107 ? -4.462 8.746 10.623 1.00 88.31 107 ALA A C 1
ATOM 804 O O . ALA A 1 107 ? -5.654 8.588 10.359 1.00 88.31 107 ALA A O 1
ATOM 805 N N . LEU A 1 108 ? -3.935 8.435 11.812 1.00 87.94 108 LEU A N 1
ATOM 806 C CA . LEU A 1 108 ? -4.702 7.959 12.960 1.00 87.94 108 LEU A CA 1
ATOM 807 C C . LEU A 1 108 ? -5.511 9.093 13.606 1.00 87.94 108 LEU A C 1
ATOM 809 O O . LEU A 1 108 ? -6.686 8.884 13.908 1.00 87.94 108 LEU A O 1
ATOM 813 N N . ALA A 1 109 ? -4.926 10.285 13.752 1.00 87.19 109 ALA A N 1
ATOM 814 C CA . ALA A 1 109 ? -5.629 11.483 14.219 1.00 87.19 109 ALA A CA 1
ATOM 815 C C . ALA A 1 109 ? -6.824 11.815 13.309 1.00 87.19 109 ALA A C 1
ATOM 817 O O . ALA A 1 109 ? -7.950 11.928 13.791 1.00 87.19 109 ALA A O 1
ATOM 818 N N . ASP A 1 110 ? -6.627 11.791 11.984 1.00 85.12 110 ASP A N 1
ATOM 819 C CA . ASP A 1 110 ? -7.703 11.984 11.000 1.00 85.12 110 ASP A CA 1
ATOM 820 C C . ASP A 1 110 ? -8.854 10.961 11.144 1.00 85.12 110 ASP A C 1
ATOM 822 O O . ASP A 1 110 ? -9.980 11.211 10.701 1.00 85.12 110 ASP A O 1
ATOM 826 N N . CYS A 1 111 ? -8.570 9.766 11.678 1.00 80.25 111 CYS A N 1
ATOM 827 C CA . CYS A 1 111 ? -9.589 8.745 11.932 1.00 80.25 111 CYS A CA 1
ATOM 828 C C . CYS A 1 111 ? -10.336 8.997 13.250 1.00 80.25 111 CYS A C 1
ATOM 830 O O . CYS A 1 111 ? -11.522 8.684 13.323 1.00 80.25 111 CYS A O 1
ATOM 832 N N . GLY A 1 112 ? -9.667 9.568 14.260 1.00 67.69 112 GLY A N 1
ATOM 833 C CA . GLY A 1 112 ? -10.229 9.850 15.586 1.00 67.69 112 GLY A CA 1
ATOM 834 C C . GLY A 1 112 ? -11.034 11.150 15.680 1.00 67.69 112 GLY A C 1
ATOM 835 O O . GLY A 1 112 ? -12.010 11.204 16.425 1.00 67.69 112 GLY A O 1
ATOM 836 N N . GLU A 1 113 ? -10.687 12.176 14.898 1.00 60.31 113 GLU A N 1
ATOM 837 C CA . GLU A 1 113 ? -11.306 13.512 14.985 1.00 60.31 113 GLU A CA 1
ATOM 838 C C . GLU A 1 113 ? -12.731 13.597 14.404 1.00 60.31 113 GLU A C 1
ATOM 840 O O . GLU A 1 113 ? -13.427 14.591 14.601 1.00 60.31 113 GLU A O 1
ATOM 845 N N . ARG A 1 114 ? -13.223 12.552 13.724 1.00 52.59 114 ARG A N 1
ATOM 846 C CA . ARG A 1 114 ? -14.569 12.539 13.125 1.00 52.59 114 ARG A CA 1
ATOM 847 C C . ARG A 1 114 ? -15.504 11.543 13.805 1.00 52.59 114 ARG A C 1
ATOM 849 O O . ARG A 1 114 ? -16.067 10.664 13.155 1.00 52.59 114 ARG A O 1
ATOM 856 N N . GLN A 1 115 ? -15.717 11.713 15.107 1.00 51.66 115 GLN A N 1
ATOM 857 C CA . GLN A 1 115 ? -16.849 11.083 15.788 1.00 51.66 115 GLN A CA 1
ATOM 858 C C . GLN A 1 115 ? -18.142 11.847 15.474 1.00 51.66 115 GLN A C 1
ATOM 860 O O . GLN A 1 115 ? -18.486 12.824 16.129 1.00 51.66 115 GLN A O 1
ATOM 865 N N . SER A 1 116 ? -18.850 11.422 14.429 1.00 45.53 116 SER A N 1
ATOM 866 C CA . SER A 1 116 ? -20.324 11.422 14.376 1.00 45.53 116 SER A CA 1
ATOM 867 C C . SER A 1 116 ? -20.800 10.873 13.034 1.00 45.53 116 SER A C 1
ATOM 869 O O . SER A 1 116 ? -21.134 11.598 12.099 1.00 45.53 116 SER A O 1
ATOM 871 N N . LYS A 1 117 ? -20.804 9.548 12.936 1.00 37.47 117 LYS A N 1
ATOM 872 C CA . LYS A 1 117 ? -21.956 8.753 12.493 1.00 37.47 117 LYS A CA 1
ATOM 873 C C . LYS A 1 117 ? -21.542 7.286 12.606 1.00 37.47 117 LYS A C 1
ATOM 875 O O . LYS A 1 117 ? -20.542 6.925 11.985 1.00 37.47 117 LYS A O 1
ATOM 880 N N . PRO A 1 118 ? -22.253 6.452 13.383 1.00 40.56 118 PRO A N 1
ATOM 881 C CA . PRO A 1 118 ? -22.073 5.016 13.261 1.00 40.56 118 PRO A CA 1
ATOM 882 C C . PRO A 1 118 ? -22.378 4.666 11.803 1.00 40.56 118 PRO A C 1
ATOM 884 O O . PRO A 1 118 ? -23.454 4.982 11.293 1.00 40.56 118 PRO A O 1
ATOM 887 N N . ALA A 1 119 ? -21.402 4.094 11.102 1.00 43.62 119 ALA A N 1
ATOM 888 C CA . ALA A 1 119 ? -21.668 3.464 9.826 1.00 43.62 119 ALA A CA 1
ATOM 889 C C . ALA A 1 119 ? -22.512 2.222 10.126 1.00 43.62 119 ALA A C 1
ATOM 891 O O . ALA A 1 119 ? -22.002 1.142 10.413 1.00 43.62 119 ALA A O 1
ATOM 892 N N . GLU A 1 120 ? -23.830 2.399 10.111 1.00 47.91 120 GLU A N 1
ATOM 893 C CA . GLU A 1 120 ? -24.762 1.314 9.864 1.00 47.91 120 GLU A CA 1
ATOM 894 C C . GLU A 1 120 ? -24.465 0.740 8.474 1.00 47.91 120 GLU A C 1
ATOM 896 O O . GLU A 1 120 ? -25.051 1.120 7.464 1.00 47.91 120 GLU A O 1
ATOM 901 N N . THR A 1 121 ? -23.546 -0.213 8.414 1.00 47.59 121 THR A N 1
ATOM 902 C CA . THR A 1 121 ? -23.428 -1.155 7.302 1.00 47.59 121 THR A CA 1
ATOM 903 C C . THR A 1 121 ? -23.556 -2.565 7.852 1.00 47.59 121 THR A C 1
ATOM 905 O O . THR A 1 121 ? -22.634 -3.369 7.865 1.00 47.59 121 THR A O 1
ATOM 908 N N . LYS A 1 122 ? -24.778 -2.846 8.318 1.00 52.53 122 LYS A N 1
ATOM 909 C CA . LYS A 1 122 ? -25.549 -4.048 7.975 1.00 52.53 122 LYS A CA 1
ATOM 910 C C . LYS A 1 122 ? -24.726 -5.343 7.880 1.00 52.53 122 LYS A C 1
ATOM 912 O O . LYS A 1 122 ? -24.715 -6.011 6.850 1.00 52.53 122 LYS A O 1
ATOM 917 N N . ALA A 1 123 ? -24.114 -5.752 8.991 1.00 38.09 123 ALA A N 1
ATOM 918 C CA . ALA A 1 123 ? -23.939 -7.175 9.239 1.00 38.09 123 ALA A CA 1
ATOM 919 C C . ALA A 1 123 ? -25.345 -7.752 9.439 1.00 38.09 123 ALA A C 1
ATOM 921 O O . ALA A 1 123 ? -26.030 -7.424 10.408 1.00 38.09 123 ALA A O 1
ATOM 922 N N . ILE A 1 124 ? -25.798 -8.557 8.482 1.00 49.44 124 ILE A N 1
ATOM 923 C CA . ILE A 1 124 ? -27.024 -9.343 8.581 1.00 49.44 124 ILE A CA 1
ATOM 924 C C . ILE A 1 124 ? -26.845 -10.301 9.763 1.00 49.44 124 ILE A C 1
ATOM 926 O O . ILE A 1 124 ? -26.348 -11.411 9.615 1.00 49.44 124 ILE A O 1
ATOM 930 N N . LYS A 1 125 ? -27.232 -9.866 10.959 1.00 49.56 125 LYS A N 1
ATOM 931 C CA . LYS A 1 125 ? -27.716 -10.766 11.998 1.00 49.56 125 LYS A CA 1
ATOM 932 C C . LYS A 1 125 ? -29.218 -10.826 11.785 1.00 49.56 125 LYS A C 1
ATOM 934 O O . LYS A 1 125 ? -29.950 -10.053 12.389 1.00 49.56 125 LYS A O 1
ATOM 939 N N . GLN A 1 126 ? -29.681 -11.679 10.872 1.00 46.56 126 GLN A N 1
ATOM 940 C CA . GLN A 1 126 ? -31.033 -12.189 11.062 1.00 46.56 126 GLN A CA 1
ATOM 941 C C . GLN A 1 126 ? -30.969 -13.004 12.357 1.00 46.56 126 GLN A C 1
ATOM 943 O O . GLN A 1 126 ? -30.205 -13.973 12.398 1.00 46.56 126 GLN A O 1
ATOM 948 N N . PRO A 1 127 ? -31.684 -12.630 13.432 1.00 46.00 127 PRO A N 1
ATOM 949 C CA . PRO A 1 127 ? -32.020 -13.629 14.425 1.00 46.00 127 PRO A CA 1
ATOM 950 C C . PRO A 1 127 ? -32.830 -14.693 13.675 1.00 46.00 127 PRO A C 1
ATOM 952 O O . PRO A 1 127 ? -33.881 -14.394 13.112 1.00 46.00 127 PRO A O 1
ATOM 955 N N . LEU A 1 128 ? -32.290 -15.910 13.562 1.00 46.22 128 LEU A N 1
ATOM 956 C CA . LEU A 1 128 ? -33.088 -17.051 13.133 1.00 46.22 128 LEU A CA 1
ATOM 957 C C . LEU A 1 128 ? -34.133 -17.275 14.226 1.00 46.22 128 LEU A C 1
ATOM 959 O O . LEU A 1 128 ? -33.855 -17.911 15.240 1.00 46.22 128 LEU A O 1
ATOM 963 N N . ASP A 1 129 ? -35.320 -16.714 14.030 1.00 48.88 129 ASP A N 1
ATOM 964 C CA . ASP A 1 129 ? -36.499 -17.091 14.791 1.00 48.88 129 ASP A CA 1
ATOM 965 C C . ASP A 1 129 ? -36.783 -18.583 14.523 1.00 48.88 129 ASP A C 1
ATOM 967 O O . ASP A 1 129 ? -37.023 -18.959 13.368 1.00 48.88 129 ASP A O 1
ATOM 971 N N . PRO A 1 130 ? -36.793 -19.459 15.549 1.00 54.50 130 PRO A N 1
ATOM 972 C CA . PRO A 1 130 ? -37.006 -20.897 15.362 1.00 54.50 130 PRO A CA 1
ATOM 973 C C . PRO A 1 130 ? -38.378 -21.246 14.770 1.00 54.50 130 PRO A C 1
ATOM 975 O O . PRO A 1 130 ? -38.605 -22.378 14.357 1.00 54.50 130 PRO A O 1
ATOM 978 N N . ARG A 1 131 ? -39.308 -20.285 14.722 1.00 50.16 131 ARG A N 1
ATOM 979 C CA . ARG A 1 131 ? -40.669 -20.483 14.207 1.00 50.16 131 ARG A CA 1
ATOM 980 C C . ARG A 1 131 ? -40.780 -20.386 12.688 1.00 50.16 131 ARG A C 1
ATOM 982 O O . ARG A 1 131 ? -41.805 -20.780 12.148 1.00 50.16 131 ARG A O 1
ATOM 989 N N . ASN A 1 132 ? -39.756 -19.886 11.990 1.00 49.31 132 ASN A N 1
ATOM 990 C CA . ASN A 1 132 ? -39.843 -19.654 10.543 1.00 49.31 132 ASN A CA 1
ATOM 991 C C . ASN A 1 132 ? -39.152 -20.732 9.686 1.00 49.31 132 ASN A C 1
ATOM 993 O O . ASN A 1 132 ? -39.181 -20.659 8.459 1.00 49.31 132 ASN A O 1
ATOM 997 N N . ILE A 1 133 ? -38.533 -21.737 10.313 1.00 54.09 133 ILE A N 1
ATOM 998 C CA . ILE A 1 133 ? -37.782 -22.786 9.605 1.00 54.09 133 ILE A CA 1
ATOM 999 C C . ILE A 1 133 ? -38.731 -23.760 8.883 1.00 54.09 133 ILE A C 1
ATOM 1001 O O . ILE A 1 133 ? -38.439 -24.178 7.764 1.00 54.09 133 ILE A O 1
ATOM 1005 N N . GLU A 1 134 ? -39.901 -24.063 9.462 1.00 55.44 134 GLU A N 1
ATOM 1006 C CA . GLU A 1 134 ? -40.884 -24.965 8.837 1.00 55.44 134 GLU A CA 1
ATOM 1007 C C . GLU A 1 134 ? -41.484 -24.400 7.543 1.00 55.44 134 GLU A C 1
ATOM 1009 O O . GLU A 1 134 ? -41.638 -25.127 6.563 1.00 55.44 134 GLU A O 1
ATOM 1014 N N . SER A 1 135 ? -41.763 -23.093 7.494 1.00 52.06 135 SER A N 1
ATOM 1015 C CA . SER A 1 135 ? -42.352 -22.448 6.310 1.00 52.06 135 SER A CA 1
ATOM 1016 C C . SER A 1 135 ? -41.404 -22.482 5.101 1.00 52.06 135 SER A C 1
ATOM 1018 O O . SER A 1 135 ? -41.812 -22.769 3.973 1.00 52.06 135 SER A O 1
ATOM 1020 N N . VAL A 1 136 ? -40.104 -22.274 5.335 1.00 55.22 136 VAL A N 1
ATOM 1021 C CA . VAL A 1 136 ? -39.088 -22.255 4.269 1.00 55.22 136 VAL A CA 1
ATOM 1022 C C . VAL A 1 136 ? -38.736 -23.666 3.786 1.00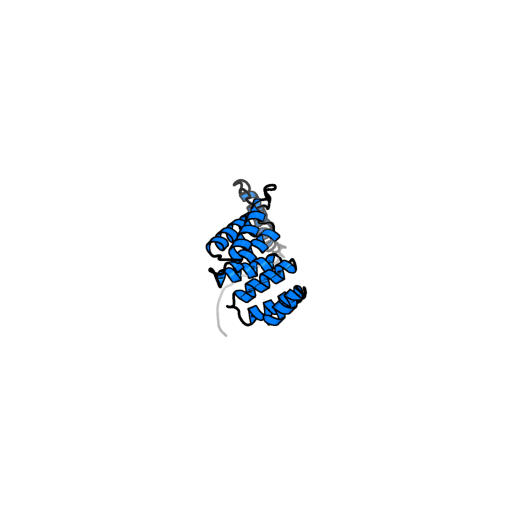 55.22 136 VAL A C 1
ATOM 1024 O O . VAL A 1 136 ? -38.475 -23.856 2.596 1.00 55.22 136 VAL A O 1
ATOM 1027 N N . LEU A 1 137 ? -38.767 -24.671 4.669 1.00 52.34 137 LEU A N 1
ATOM 1028 C CA . LEU A 1 137 ? -38.571 -26.071 4.277 1.00 52.34 137 LEU A CA 1
ATOM 1029 C C . LEU A 1 137 ? -39.739 -26.585 3.422 1.00 52.34 137 LEU A C 1
ATOM 1031 O O . LEU A 1 137 ? -39.500 -27.250 2.412 1.00 52.34 137 LEU A O 1
ATOM 1035 N N . ASN A 1 138 ? -40.978 -26.200 3.744 1.00 52.91 138 ASN A N 1
ATOM 1036 C CA . ASN A 1 138 ? -42.157 -26.640 2.994 1.00 52.91 138 ASN A CA 1
ATOM 1037 C C . ASN A 1 138 ? -42.265 -25.990 1.596 1.00 52.91 138 ASN A C 1
ATOM 1039 O O . ASN A 1 138 ? -42.710 -26.623 0.642 1.00 52.91 138 ASN A O 1
ATOM 1043 N N . ALA A 1 139 ? -41.775 -24.756 1.427 1.00 52.78 139 ALA A N 1
ATOM 1044 C CA . ALA A 1 139 ? -41.729 -24.097 0.116 1.00 52.78 139 ALA A CA 1
ATOM 1045 C C . ALA A 1 139 ? -40.681 -24.709 -0.835 1.00 52.78 139 ALA A C 1
ATOM 1047 O O . ALA A 1 139 ? -40.830 -24.652 -2.057 1.00 52.78 139 ALA A O 1
ATOM 1048 N N . ARG A 1 140 ? -39.617 -25.312 -0.289 1.00 52.16 140 ARG A N 1
ATOM 1049 C CA . ARG A 1 140 ? -38.519 -25.894 -1.077 1.00 52.16 140 ARG A CA 1
ATOM 1050 C C . ARG A 1 140 ? -38.795 -27.331 -1.534 1.00 52.16 140 ARG A C 1
ATOM 1052 O O . ARG A 1 140 ? -38.173 -27.783 -2.490 1.00 52.16 140 ARG A O 1
ATOM 1059 N N . ALA A 1 141 ? -39.736 -28.022 -0.889 1.00 48.38 141 ALA A N 1
ATOM 1060 C CA . ALA A 1 141 ? -40.135 -29.390 -1.226 1.00 48.38 141 ALA A CA 1
ATOM 1061 C C . ALA A 1 141 ? -41.213 -29.479 -2.333 1.00 48.38 141 ALA A C 1
ATOM 1063 O O . ALA A 1 141 ? -41.452 -30.556 -2.873 1.00 48.38 141 ALA A O 1
ATOM 1064 N N . ALA A 1 142 ? -41.846 -28.362 -2.710 1.00 52.44 142 ALA A N 1
ATOM 1065 C CA . ALA A 1 142 ? -43.066 -28.372 -3.520 1.00 52.44 142 ALA A CA 1
ATOM 1066 C C . ALA A 1 142 ? -42.943 -28.724 -5.028 1.00 52.44 142 ALA A C 1
ATOM 1068 O O . ALA A 1 142 ? -43.950 -29.179 -5.571 1.00 52.44 142 ALA A O 1
ATOM 1069 N N . PRO A 1 143 ? -41.807 -28.584 -5.752 1.00 49.44 143 PRO A N 1
ATOM 1070 C CA . PRO A 1 143 ? -41.791 -28.950 -7.174 1.00 49.44 143 PRO A CA 1
ATOM 1071 C C . PRO A 1 143 ? -41.274 -30.369 -7.463 1.00 49.44 143 PRO A C 1
ATOM 1073 O O . PRO A 1 143 ? -41.428 -30.834 -8.586 1.00 49.44 143 PRO A O 1
ATOM 1076 N N . ILE A 1 144 ? -40.678 -31.078 -6.495 1.00 44.03 144 ILE A N 1
ATOM 1077 C CA . ILE A 1 144 ? -40.046 -32.385 -6.774 1.00 44.03 144 ILE A CA 1
ATOM 1078 C C . ILE A 1 144 ? -41.079 -33.523 -6.784 1.00 44.03 144 ILE A C 1
ATOM 1080 O O . ILE A 1 144 ? -40.962 -34.446 -7.584 1.00 44.03 144 ILE A O 1
ATOM 1084 N N . VAL A 1 145 ? -42.137 -33.435 -5.973 1.00 48.97 145 VAL A N 1
ATOM 1085 C CA . VAL A 1 145 ? -43.146 -34.508 -5.880 1.00 48.97 145 VAL A CA 1
ATOM 1086 C C . VAL A 1 145 ? -44.085 -34.536 -7.095 1.00 48.97 145 VAL A C 1
ATOM 1088 O O . VAL A 1 145 ? -44.500 -35.604 -7.530 1.00 48.97 145 VAL A O 1
ATOM 1091 N N . LYS A 1 146 ? -44.351 -33.378 -7.720 1.00 46.94 146 LYS A N 1
ATOM 1092 C CA . LYS A 1 146 ? -45.266 -33.287 -8.873 1.00 46.94 146 LYS A CA 1
ATOM 1093 C C . LYS A 1 146 ? -44.723 -33.933 -10.152 1.00 46.94 146 LYS A C 1
ATOM 1095 O O . LYS A 1 146 ? -45.506 -34.374 -10.982 1.00 46.94 146 LYS A O 1
ATOM 1100 N N . ALA A 1 147 ? -43.400 -34.041 -10.290 1.00 45.12 147 ALA A N 1
ATOM 1101 C CA . ALA A 1 147 ? -42.780 -34.688 -11.446 1.00 45.12 147 ALA A CA 1
ATOM 1102 C C . ALA A 1 147 ? -42.782 -36.228 -11.361 1.00 45.12 147 ALA A C 1
ATOM 1104 O O . ALA A 1 147 ? -42.565 -36.885 -12.377 1.00 45.12 147 ALA A O 1
ATOM 1105 N N . GLN A 1 148 ? -43.025 -36.822 -10.183 1.00 40.69 148 GLN A N 1
ATOM 1106 C CA . GLN A 1 148 ? -43.066 -38.285 -10.030 1.00 40.69 148 GLN A CA 1
ATOM 1107 C C . GLN A 1 148 ? -44.477 -38.884 -10.175 1.00 40.69 148 GLN A C 1
ATOM 1109 O O . GLN A 1 148 ? -44.590 -40.076 -10.445 1.00 40.69 148 GLN A O 1
ATOM 1114 N N . GLU A 1 149 ? -45.544 -38.085 -10.070 1.00 46.41 149 GLU A N 1
ATOM 1115 C CA . GLU A 1 149 ? -46.935 -38.573 -10.145 1.00 46.41 149 GLU A CA 1
ATOM 1116 C C . GLU A 1 149 ? -47.538 -38.533 -11.566 1.00 46.41 149 GLU A C 1
ATOM 1118 O O . GLU A 1 149 ? -48.428 -39.320 -11.891 1.00 46.41 149 GLU A O 1
ATOM 1123 N N . GLU A 1 150 ? -47.008 -37.697 -12.467 1.00 45.91 150 GLU A N 1
ATOM 1124 C CA . GLU A 1 150 ? -47.476 -37.610 -13.865 1.00 45.91 150 GLU A CA 1
ATOM 1125 C C . GLU A 1 150 ? -46.992 -38.783 -14.747 1.00 45.91 150 GLU A C 1
ATOM 1127 O O . GLU A 1 150 ? -47.553 -39.032 -15.812 1.00 45.91 150 GLU A O 1
ATOM 1132 N N . ALA A 1 151 ? -46.018 -39.579 -14.287 1.00 45.22 151 ALA A N 1
ATOM 1133 C CA . ALA A 1 151 ? -45.566 -40.790 -14.982 1.00 45.22 151 ALA A CA 1
ATOM 1134 C C . ALA A 1 151 ? -46.429 -42.038 -14.689 1.00 45.22 151 ALA A C 1
ATOM 1136 O O . ALA A 1 151 ? -46.271 -43.058 -15.361 1.00 45.22 151 ALA A O 1
ATOM 1137 N N . MET A 1 152 ? -47.348 -41.985 -13.713 1.00 49.75 152 MET A N 1
ATOM 1138 C CA . MET A 1 152 ? -48.115 -43.160 -13.262 1.00 49.75 152 MET A CA 1
ATOM 1139 C C . MET A 1 152 ? -49.579 -43.192 -13.742 1.00 49.75 152 MET A C 1
ATOM 1141 O O . MET A 1 152 ? -50.298 -44.139 -13.433 1.00 49.75 152 MET A O 1
ATOM 1145 N N . THR A 1 153 ? -50.031 -42.215 -14.541 1.00 47.84 153 THR A N 1
ATOM 1146 C CA . THR A 1 153 ? -51.448 -42.077 -14.956 1.00 47.84 153 THR A CA 1
ATOM 1147 C C . THR A 1 153 ? -51.734 -42.272 -16.454 1.00 47.84 153 THR A C 1
ATOM 1149 O O . THR A 1 153 ? -52.888 -42.168 -16.859 1.00 47.84 153 THR A O 1
ATOM 1152 N N . MET A 1 154 ? -50.755 -42.659 -17.287 1.00 46.91 154 MET A N 1
ATOM 1153 C CA . MET A 1 154 ? -51.008 -43.019 -18.703 1.00 46.91 154 MET A CA 1
ATOM 1154 C C . MET A 1 154 ? -51.190 -44.527 -18.978 1.00 46.91 154 MET A C 1
ATOM 1156 O O . MET A 1 154 ? -51.164 -44.944 -20.132 1.00 46.91 154 MET A O 1
ATOM 1160 N N . SER A 1 155 ? -51.434 -45.359 -17.958 1.00 48.12 155 SER A N 1
ATOM 1161 C CA . SER A 1 155 ? -51.751 -46.789 -18.141 1.00 48.12 155 SER A CA 1
ATOM 11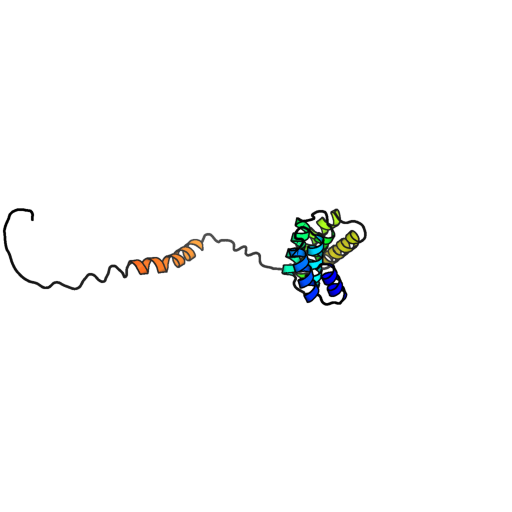62 C C . SER A 1 155 ? -53.151 -47.146 -17.628 1.00 48.12 155 SER A C 1
ATOM 1164 O O . SER A 1 155 ? -53.322 -47.994 -16.759 1.00 48.12 155 SER A O 1
ATOM 1166 N N . SER A 1 156 ? -54.187 -46.488 -18.153 1.00 41.81 156 SER A N 1
ATOM 1167 C CA . SER A 1 156 ? -55.527 -47.088 -18.172 1.00 41.81 156 SER A CA 1
ATOM 1168 C C . SER A 1 156 ? -56.376 -46.525 -19.312 1.00 41.81 156 SER A C 1
ATOM 1170 O O . SER A 1 156 ? -57.054 -45.509 -19.172 1.00 41.81 156 SER A O 1
ATOM 1172 N N . ALA A 1 157 ? -56.384 -47.227 -20.440 1.00 41.22 157 ALA A N 1
ATOM 1173 C CA . ALA A 1 157 ? -57.508 -47.209 -21.367 1.00 41.22 157 ALA A CA 1
ATOM 1174 C C . ALA A 1 157 ? -57.812 -48.657 -21.811 1.00 41.22 157 ALA A C 1
ATOM 1176 O O . ALA A 1 157 ? -56.920 -49.505 -21.770 1.00 41.22 157 ALA A O 1
ATOM 1177 N N . PRO A 1 158 ? -59.083 -48.977 -22.113 1.00 42.78 158 PRO A N 1
ATOM 1178 C CA . PRO A 1 158 ? -59.699 -50.251 -21.747 1.00 42.78 158 PRO A CA 1
ATOM 1179 C C . PRO A 1 158 ? -59.621 -51.361 -22.811 1.00 42.78 158 PRO A C 1
ATOM 1181 O O . PRO A 1 158 ? -59.358 -51.136 -23.987 1.00 42.78 158 PRO A O 1
ATOM 1184 N N . ARG A 1 159 ? -59.897 -52.578 -22.321 1.00 41.72 159 ARG A N 1
ATOM 1185 C CA . ARG A 1 159 ? -59.911 -53.898 -22.980 1.00 41.72 159 ARG A CA 1
ATOM 1186 C C . ARG A 1 159 ? -60.652 -53.939 -24.329 1.00 41.72 159 ARG A C 1
ATOM 1188 O O . ARG A 1 159 ? -61.763 -53.418 -24.405 1.00 41.72 159 ARG A O 1
ATOM 1195 N N . PRO A 1 160 ? -60.198 -54.769 -25.284 1.00 40.72 160 PRO A N 1
ATOM 1196 C CA . PRO A 1 160 ? -61.096 -55.504 -26.159 1.00 40.72 160 PRO A CA 1
ATOM 1197 C C . PRO A 1 160 ? -61.412 -56.891 -25.577 1.00 40.72 160 PRO A C 1
ATOM 1199 O O . PRO A 1 160 ? -60.548 -57.616 -25.085 1.00 40.72 160 PRO A O 1
ATOM 1202 N N . VAL A 1 161 ? -62.697 -57.228 -25.623 1.00 43.47 161 VAL A N 1
ATOM 1203 C CA . VAL A 1 161 ? -63.275 -58.540 -25.327 1.00 43.47 161 VAL A CA 1
ATOM 1204 C C . VAL A 1 161 ? -63.087 -59.446 -26.549 1.00 43.47 161 VAL A C 1
ATOM 1206 O O . VAL A 1 161 ? -63.464 -59.069 -27.654 1.00 43.47 161 VAL A O 1
ATOM 1209 N N . GLY A 1 162 ? -62.557 -60.649 -26.337 1.00 39.16 162 GLY A N 1
ATOM 1210 C CA . GLY A 1 162 ? -62.559 -61.779 -27.276 1.00 39.16 162 GLY A CA 1
ATOM 1211 C C . GLY A 1 162 ? -61.936 -62.984 -26.566 1.00 39.16 162 GLY A C 1
ATOM 1212 O O . GLY A 1 162 ? -60.822 -62.871 -26.074 1.00 39.16 162 GLY A O 1
ATOM 1213 N N . LEU A 1 163 ? -62.720 -64.015 -26.213 1.00 34.91 163 LEU A N 1
ATOM 1214 C CA . LEU A 1 163 ? -62.813 -65.296 -26.950 1.00 34.91 163 LEU A CA 1
ATOM 1215 C C . LEU A 1 163 ? -61.418 -65.945 -27.088 1.00 34.91 163 LEU A C 1
ATOM 1217 O O . LEU A 1 163 ? -60.540 -65.359 -27.694 1.00 34.91 163 LEU A O 1
ATOM 1221 N N . SER A 1 164 ? -61.105 -67.142 -26.597 1.00 38.97 164 SER A N 1
ATOM 1222 C CA . SER A 1 164 ? -61.889 -68.360 -26.402 1.00 38.97 164 SER A CA 1
ATOM 1223 C C . SER A 1 164 ? -61.029 -69.370 -25.617 1.00 38.97 164 SER A C 1
ATOM 1225 O O . SER A 1 164 ? -59.804 -69.273 -25.616 1.00 38.97 164 SER A O 1
ATOM 1227 N N . LEU A 1 165 ? -61.683 -70.341 -24.975 1.00 39.94 165 LEU A N 1
ATOM 1228 C CA . LEU A 1 165 ? -61.090 -71.503 -24.306 1.00 39.94 165 LEU A CA 1
ATOM 1229 C C . LEU A 1 165 ? -60.136 -72.298 -25.217 1.00 39.94 165 LEU A C 1
ATOM 1231 O O . LEU A 1 165 ? -60.389 -72.420 -26.415 1.00 39.94 165 LEU A O 1
ATOM 1235 N N . GLY A 1 166 ? -59.141 -72.960 -24.617 1.00 36.88 166 GLY A N 1
ATOM 1236 C CA . GLY A 1 166 ? -58.365 -74.009 -25.281 1.00 36.88 166 GLY A CA 1
ATOM 1237 C C . GLY A 1 166 ? -57.297 -74.635 -24.388 1.00 36.88 166 GLY A C 1
ATOM 1238 O O . GLY A 1 166 ? -56.279 -74.019 -24.116 1.00 36.88 166 GLY A O 1
ATOM 1239 N N . ASN A 1 167 ? -57.559 -75.856 -23.929 1.00 37.84 167 ASN A N 1
ATOM 1240 C CA . ASN A 1 167 ? -56.693 -76.701 -23.106 1.00 37.84 167 ASN A CA 1
ATOM 1241 C C . ASN A 1 167 ? -55.399 -77.146 -23.819 1.00 37.84 167 ASN A C 1
ATOM 1243 O O . ASN A 1 167 ? -55.366 -77.223 -25.042 1.00 37.84 167 ASN A O 1
ATOM 1247 N N . GLY A 1 168 ? -54.426 -77.626 -23.034 1.00 39.16 168 GLY A N 1
ATOM 1248 C CA . GLY A 1 168 ? -53.400 -78.585 -23.476 1.00 39.16 168 GLY A CA 1
ATOM 1249 C C . GLY A 1 168 ? -51.977 -78.062 -23.273 1.00 39.16 168 GLY A C 1
ATOM 1250 O O . GLY A 1 168 ? -51.574 -77.106 -23.910 1.00 39.16 168 GLY A O 1
ATOM 1251 N N . HIS A 1 169 ? -51.260 -78.516 -22.245 1.00 40.84 169 HIS A N 1
ATOM 1252 C CA . HIS A 1 169 ? -50.373 -79.685 -22.300 1.00 40.84 169 HIS A CA 1
ATOM 1253 C C . HIS A 1 169 ? -49.161 -79.538 -23.248 1.00 40.84 169 HIS A C 1
ATOM 1255 O O . HIS A 1 169 ? -49.324 -79.446 -24.455 1.00 40.84 169 HIS A O 1
ATOM 1261 N N . ILE A 1 170 ? -47.979 -79.756 -22.647 1.00 43.28 170 ILE A N 1
ATOM 1262 C CA . ILE A 1 170 ? -46.908 -80.651 -23.138 1.00 43.28 170 ILE A CA 1
ATOM 1263 C C . ILE A 1 170 ? -45.821 -80.046 -24.067 1.00 43.28 170 ILE A C 1
ATOM 1265 O O . ILE A 1 170 ? -46.066 -79.750 -25.225 1.00 43.28 170 ILE A O 1
ATOM 1269 N N . PHE A 1 171 ? -44.596 -80.036 -23.502 1.00 38.09 171 PHE A N 1
ATOM 1270 C CA . PHE A 1 171 ? -43.303 -80.504 -24.057 1.00 38.09 171 PHE A CA 1
ATOM 1271 C C . PHE A 1 171 ? -42.440 -79.654 -25.012 1.00 38.09 171 PHE A C 1
ATOM 1273 O O . PHE A 1 171 ? -42.945 -79.109 -25.980 1.00 38.09 171 PHE A O 1
ATOM 1280 N N . ASP A 1 172 ? -41.118 -79.738 -24.733 1.00 40.19 172 ASP A N 1
ATOM 1281 C CA . ASP A 1 172 ? -39.969 -79.979 -25.645 1.00 40.19 172 ASP A CA 1
ATOM 1282 C C . ASP A 1 172 ? -39.723 -79.023 -26.829 1.00 40.19 172 ASP A C 1
ATOM 1284 O O . ASP A 1 172 ? -40.618 -78.342 -27.298 1.00 40.19 172 ASP A O 1
ATOM 1288 N N . ILE A 1 173 ? -38.553 -78.893 -27.463 1.00 40.81 173 ILE A N 1
ATOM 1289 C CA . ILE A 1 173 ? -37.133 -79.285 -27.335 1.00 40.81 173 ILE A CA 1
ATOM 1290 C C . ILE A 1 173 ? -36.419 -78.445 -28.424 1.00 40.81 173 ILE A C 1
ATOM 1292 O O . ILE A 1 173 ? -37.058 -77.957 -29.352 1.00 40.81 173 ILE A O 1
ATOM 1296 N N . LEU A 1 174 ? -35.098 -78.294 -28.289 1.00 38.44 174 LEU A N 1
ATOM 1297 C CA . LEU A 1 174 ? -34.080 -78.011 -29.323 1.00 38.44 174 LEU A CA 1
ATOM 1298 C C . LEU A 1 174 ? -34.539 -77.944 -30.799 1.00 38.44 174 LEU A C 1
ATOM 1300 O O . LEU A 1 174 ? -35.046 -78.933 -31.322 1.00 38.44 174 LEU A O 1
ATOM 1304 N N . GLN A 1 175 ? -34.132 -76.885 -31.510 1.00 46.75 175 GLN A N 1
ATOM 1305 C CA . GLN A 1 175 ? -33.094 -76.941 -32.560 1.00 46.75 175 GLN A CA 1
ATOM 1306 C C . GLN A 1 175 ? -32.634 -75.536 -32.962 1.00 46.75 175 GLN A C 1
ATOM 1308 O O . GLN A 1 175 ? -33.492 -74.629 -33.017 1.00 46.75 175 GLN A O 1
#

Foldseek 3Di:
DQVQLVVCVVVLVLVVSLVVLVVVCVVPVLPLVSLLSNLVSCVSVVVLVSSLVSLVSSCVSPVLDLSSLLSNLSSCVSVVNLVVSLVSLVSSCVSDDDPSNVSSVVSNVVSVVDPDDPPPPDPPPPPPPVVCPVVVVVVVPPPPVVVVVVVPPPPDDDDDDDDDDDDDDDYYDDD

Secondary structure (DSSP, 8-state):
-HHHHHHHHHTT-HHHHHHHHHHHHHH-TT-HHHHHHHHHHHHHTT-HHHHHHHHHHHHHH-TT-HHHHHHHHHHHHHHT-HHHHHHHHHHHHTT--THHHHHHHHHHHHHHS----------------TTSHHHHHHHHSTTTTHHHHTTSSS---PPPP--------------

Radius of gyration: 35.11 Å; Cα contacts (8 Å, |Δi|>4): 173; chains: 1; bounding box: 74×94×49 Å

Sequence (175 aa):
ARALGSKAFSAGQFVDACIHYERACALEPEAHLHFSNLAAARLKCGRLRPALEAARECMRLAPRFAKGYLRCGQALKALGDRDAAADVLKQGLQRAEGAVYQAIAQALADCGERQSKPAETKAIKQPLDPRNIESVLNARAAPIVKAQEEAMTMSSAPRPVGLSLGNGHIFDILQ

Nearest PDB structures (foldseek):
  8ye5-assembly1_B  TM=9.345E-01  e=8.533E-07  Dehalobacter sp.
  8ye5-assembly1_A  TM=9.442E-01  e=1.209E-06  Dehalobacter sp.
  5lyp-assembly1_A  TM=8.439E-01  e=5.131E-06  Saccharomyces cerevisiae
  5lyn-assembly1_B  TM=8.249E-01  e=2.071E-05  Saccharomyces cerevisiae
  3sz7-assembly1_A  TM=7.744E-01  e=1.461E-05  Aspergillus fumigatus Af293

Mean predicted aligned error: 16.46 Å

pLDDT: mean 74.48, std 21.8, range [34.91, 94.56]

Solvent-accessible surface area (backbone atoms only — not comparable to full-atom values): 10002 Å² total; per-residue (Å²): 81,55,69,59,13,51,51,27,45,75,69,67,39,25,66,61,12,30,56,26,18,50,53,28,30,72,75,39,77,76,47,33,68,38,28,38,51,28,15,52,25,24,50,74,60,66,40,37,71,66,11,32,54,29,8,49,51,11,31,73,68,31,79,70,44,27,66,19,27,40,45,28,20,54,22,28,46,72,71,63,45,34,68,64,14,38,56,40,21,54,60,18,42,80,50,32,61,72,74,55,26,55,55,28,51,51,56,36,48,69,45,64,77,64,83,83,71,86,80,84,70,80,74,84,73,73,79,82,56,84,81,56,54,63,62,58,54,57,66,71,55,62,71,66,62,62,70,65,57,70,77,72,69,83,84,79,82,84,84,84,90,74,88,77,91,82,88,81,85,86,82,91,77,92,134

Organism: NCBI:txid141414